Protein 7Q03 (pdb70)

Structure (mmCIF, N/CA/C/O backbone):
data_7Q03
#
_entry.id   7Q03
#
_cell.length_a   129.882
_cell.length_b   129.882
_cell.length_c   129.882
_cell.angle_alpha   90.000
_cell.angle_beta   90.000
_cell.angle_gamma   90.000
#
_symmetry.space_group_name_H-M   'I 2 3'
#
loop_
_entity.id
_entity.type
_entity.pdbx_description
1 polymer 'Ketol-acid reductoisomerase from Methanothermococcus thermolithotrophicus'
2 non-polymer GLYCEROL
3 non-polymer 1,2-ETHANEDIOL
4 non-polymer 2-[2-(2-METHOXY-ETHOXY)-ETHOXY]-ETHOXYL
5 non-polymer 'NADP NICOTINAMIDE-ADENINE-DINUCLEOTIDE PHOSPHATE'
6 non-polymer 'MAGNESIUM ION'
7 non-polymer 'SULFATE ION'
8 water water
#
loop_
_atom_site.group_PDB
_atom_site.id
_atom_site.type_symbol
_atom_site.label_atom_id
_atom_site.label_alt_id
_atom_site.label_comp_id
_atom_site.label_asym_id
_atom_site.label_entity_id
_atom_site.label_seq_id
_atom_site.pdbx_PDB_ins_code
_atom_site.Cartn_x
_atom_site.Cartn_y
_atom_site.Cartn_z
_atom_site.occupancy
_atom_site.B_iso_or_equiv
_atom_site.auth_seq_id
_atom_site.auth_comp_id
_atom_site.auth_asym_id
_atom_site.auth_atom_id
_atom_site.pdbx_PDB_model_num
ATOM 1 N N . MET A 1 2 ? 39.616 25.197 -15.333 1.00 72.09 2 MET A N 1
ATOM 2 C CA . MET A 1 2 ? 40.089 24.154 -14.383 1.00 71.02 2 MET A CA 1
ATOM 3 C C . MET A 1 2 ? 41.538 23.887 -14.807 1.00 73.06 2 MET A C 1
ATOM 4 O O . MET A 1 2 ? 41.744 23.406 -15.939 1.00 72.32 2 MET A O 1
ATOM 9 N N . LYS A 1 3 ? 42.496 24.192 -13.925 1.00 84.10 3 LYS A N 1
ATOM 10 C CA . LYS A 1 3 ? 43.938 23.978 -14.220 1.00 75.67 3 LYS A CA 1
ATOM 11 C C . LYS A 1 3 ? 44.464 23.172 -13.028 1.00 72.75 3 LYS A C 1
ATOM 12 O O . LYS A 1 3 ? 44.211 23.587 -11.880 1.00 69.05 3 LYS A O 1
ATOM 18 N N . VAL A 1 4 ? 45.166 22.066 -13.294 1.00 66.09 4 VAL A N 1
ATOM 19 C CA . VAL A 1 4 ? 45.686 21.207 -12.195 1.00 60.01 4 VAL A CA 1
ATOM 20 C C . VAL A 1 4 ? 47.150 21.559 -11.948 1.00 59.65 4 VAL A C 1
ATOM 21 O O . VAL A 1 4 ? 48.000 21.151 -12.766 1.00 60.56 4 VAL A O 1
ATOM 25 N N . PHE A 1 5 ? 47.423 22.256 -10.842 1.00 57.08 5 PHE A N 1
ATOM 26 C CA . PHE A 1 5 ? 48.799 22.624 -10.546 1.00 58.41 5 PHE A CA 1
ATOM 27 C C . PHE A 1 5 ? 49.611 21.404 -10.101 1.00 60.48 5 PHE A C 1
ATOM 28 O O . PHE A 1 5 ? 49.105 20.516 -9.410 1.00 59.51 5 PHE A O 1
ATOM 36 N N . TYR A 1 6 ? 50.875 21.362 -10.520 1.00 64.34 6 TYR A N 1
ATOM 37 C CA . TYR A 1 6 ? 51.804 20.289 -10.169 1.00 66.38 6 TYR A CA 1
ATOM 38 C C . TYR A 1 6 ? 53.116 20.917 -9.704 1.00 71.82 6 TYR A C 1
ATOM 39 O O . TYR A 1 6 ? 53.189 22.105 -9.371 1.00 72.76 6 TYR A O 1
ATOM 48 N N . ASP A 1 7 ? 54.161 20.094 -9.658 1.00 81.85 7 ASP A N 1
ATOM 49 C CA . ASP A 1 7 ? 55.509 20.528 -9.207 1.00 87.75 7 ASP A CA 1
ATOM 50 C C . ASP A 1 7 ? 56.125 21.513 -10.204 1.00 94.42 7 ASP A C 1
ATOM 51 O O . ASP A 1 7 ? 56.758 22.485 -9.758 1.00 94.51 7 ASP A O 1
ATOM 56 N N . SER A 1 8 ? 55.965 21.245 -11.501 1.00 87.55 8 SER A N 1
ATOM 57 C CA . SER A 1 8 ? 56.549 22.077 -12.542 1.00 85.42 8 SER A CA 1
ATOM 58 C C . SER A 1 8 ? 55.812 23.394 -12.731 1.00 88.04 8 SER A C 1
ATOM 59 O O . SER A 1 8 ? 56.271 24.231 -13.516 1.00 84.35 8 SER A O 1
ATOM 62 N N . ASP A 1 9 ? 54.710 23.593 -11.997 1.00 91.51 9 ASP A N 1
ATOM 63 C CA . ASP A 1 9 ? 53.897 24.833 -12.147 1.00 90.40 9 ASP A CA 1
ATOM 64 C C . ASP A 1 9 ? 53.833 25.628 -10.835 1.00 91.55 9 ASP A C 1
ATOM 65 O O . ASP A 1 9 ? 53.090 26.628 -10.799 1.00 90.76 9 ASP A O 1
ATOM 70 N N . THR A 1 10 ? 54.573 25.207 -9.804 1.00 80.96 10 THR A N 1
ATOM 71 C CA . THR A 1 10 ? 54.571 25.913 -8.532 1.00 73.43 10 THR A CA 1
ATOM 72 C C . THR A 1 10 ? 55.991 26.294 -8.133 1.00 72.55 10 THR A C 1
ATOM 73 O O . THR A 1 10 ? 56.978 25.785 -8.675 1.00 73.06 10 THR A O 1
ATOM 77 N N . THR A 1 11 ? 56.083 27.243 -7.204 1.00 69.65 11 THR A N 1
ATOM 78 C CA . THR A 1 11 ? 57.403 27.686 -6.700 1.00 69.48 11 THR A CA 1
ATOM 79 C C . THR A 1 11 ? 57.281 28.002 -5.212 1.00 74.20 11 THR A C 1
ATOM 80 O O . THR A 1 11 ? 56.154 28.177 -4.721 1.00 71.10 11 THR A O 1
ATOM 84 N N . PHE A 1 12 ? 58.425 28.071 -4.526 1.00 77.13 12 PHE A N 1
ATOM 85 C CA . PHE A 1 12 ? 58.460 28.409 -3.080 1.00 80.19 12 PHE A CA 1
ATOM 86 C C . PHE A 1 12 ? 58.843 29.880 -2.921 1.00 87.86 12 PHE A C 1
ATOM 87 O O . PHE A 1 12 ? 59.414 30.214 -1.898 1.00 92.20 12 PHE A O 1
ATOM 95 N N . ASP A 1 13 ? 58.494 30.725 -3.888 1.00 82.39 13 ASP A N 1
ATOM 96 C CA . ASP A 1 13 ? 58.884 32.163 -3.882 1.00 81.58 13 ASP A CA 1
ATOM 97 C C . ASP A 1 13 ? 58.234 32.969 -2.750 1.00 83.49 13 ASP A C 1
ATOM 98 O O . ASP A 1 13 ? 58.976 33.644 -2.009 1.00 85.56 13 ASP A O 1
ATOM 103 N N . ALA A 1 14 ? 56.908 32.901 -2.629 1.00 86.30 14 ALA A N 1
ATOM 104 C CA . ALA A 1 14 ? 56.168 33.721 -1.677 1.00 85.54 14 ALA A CA 1
ATOM 105 C C . ALA A 1 14 ? 56.205 33.164 -0.259 1.00 92.32 14 ALA A C 1
ATOM 106 O O . ALA A 1 14 ? 55.580 33.742 0.636 1.00 86.06 14 ALA A O 1
ATOM 108 N N . VAL A 1 15 ? 56.935 32.074 -0.031 1.00 118.37 15 VAL A N 1
ATOM 109 C CA . VAL A 1 15 ? 57.149 31.541 1.309 1.00 117.16 15 VAL A CA 1
ATOM 110 C C . VAL A 1 15 ? 58.623 31.427 1.664 1.00 118.93 15 VAL A C 1
ATOM 111 O O . VAL A 1 15 ? 58.941 31.103 2.818 1.00 114.44 15 VAL A O 1
ATOM 115 N N . LYS A 1 16 ? 59.524 31.667 0.709 1.00 104.41 16 LYS A N 1
ATOM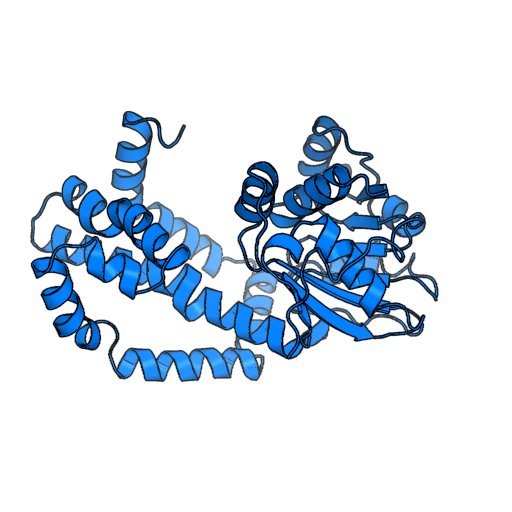 116 C CA . LYS A 1 16 ? 60.973 31.686 0.894 1.00 103.41 16 LYS A CA 1
ATOM 117 C C . LYS A 1 16 ? 61.399 32.358 2.192 1.00 104.87 16 LYS A C 1
ATOM 118 O O . LYS A 1 16 ? 62.253 31.841 2.921 1.00 98.66 16 LYS A O 1
ATOM 124 N N . ASP A 1 17 ? 60.786 33.502 2.488 1.00 114.34 17 ASP A N 1
ATOM 125 C CA . ASP A 1 17 ? 61.267 34.476 3.459 1.00 108.52 17 ASP A CA 1
ATOM 126 C C . ASP A 1 17 ? 60.242 34.713 4.554 1.00 100.93 17 ASP A C 1
ATOM 127 O O . ASP A 1 17 ? 60.109 35.826 5.075 1.00 95.22 17 ASP A O 1
ATOM 132 N N . LYS A 1 18 ? 59.486 33.683 4.909 1.00 87.25 18 LYS A N 1
ATOM 133 C CA . LYS A 1 18 ? 58.346 33.876 5.789 1.00 71.28 18 LYS A CA 1
ATOM 134 C C . LYS A 1 18 ? 58.284 32.771 6.832 1.00 60.85 18 LYS A C 1
ATOM 135 O O . LYS A 1 18 ? 58.539 31.602 6.529 1.00 60.89 18 LYS A O 1
ATOM 141 N N . THR A 1 19 ? 57.932 33.151 8.056 1.00 52.59 19 THR A N 1
ATOM 142 C CA . THR A 1 19 ? 57.778 32.172 9.162 1.00 49.79 19 THR A CA 1
ATOM 143 C C . THR A 1 19 ? 56.352 31.626 9.140 1.00 46.67 19 THR A C 1
ATOM 144 O O . THR A 1 19 ? 55.414 32.421 9.035 1.00 46.66 19 THR A O 1
ATOM 148 N N . ILE A 1 20 ? 56.229 30.313 9.295 1.00 46.28 20 ILE A N 1
ATOM 149 C CA . ILE A 1 20 ? 54.953 29.609 9.248 1.00 43.72 20 ILE A CA 1
ATOM 150 C C . ILE A 1 20 ? 54.724 28.945 10.598 1.00 44.65 20 ILE A C 1
ATOM 151 O O . ILE A 1 20 ? 55.514 28.089 11.017 1.00 46.41 20 ILE A O 1
ATOM 156 N N . ALA A 1 21 ? 53.646 29.336 11.275 1.00 42.65 21 ALA A N 1
ATOM 157 C CA . ALA A 1 21 ? 53.240 28.703 12.522 1.00 41.94 21 ALA A CA 1
ATOM 158 C C . ALA A 1 21 ? 52.259 27.580 12.209 1.00 40.44 21 ALA A C 1
ATOM 159 O O . ALA A 1 21 ? 51.186 27.824 11.645 1.00 38.27 21 ALA A O 1
ATOM 161 N N . VAL A 1 22 ? 52.640 26.353 12.552 1.00 41.42 22 VAL A N 1
ATOM 162 C CA . VAL A 1 22 ? 51.752 25.201 12.464 1.00 39.58 22 VAL A CA 1
ATOM 163 C C . VAL A 1 22 ? 51.164 25.004 13.856 1.00 39.73 22 VAL A C 1
ATOM 164 O O . VAL A 1 22 ? 51.823 24.481 14.761 1.00 42.66 22 VAL A O 1
ATOM 168 N N . ILE A 1 23 ? 49.927 25.450 14.040 1.00 38.96 23 ILE A N 1
ATOM 169 C CA . ILE A 1 23 ? 49.243 25.279 15.318 1.00 40.37 23 ILE A CA 1
ATOM 170 C C . ILE A 1 23 ? 48.671 23.867 15.350 1.00 40.25 23 ILE A C 1
ATOM 171 O O . ILE A 1 23 ? 47.713 23.565 14.637 1.00 41.51 23 ILE A O 1
ATOM 176 N N . GLY A 1 24 ? 49.243 23.006 16.180 1.00 42.64 24 GLY A N 1
ATOM 177 C CA . GLY A 1 24 ? 48.751 21.646 16.270 1.00 44.15 24 GLY A CA 1
ATOM 178 C C . GLY A 1 24 ? 49.763 20.593 15.845 1.00 46.04 24 GLY A C 1
ATOM 179 O O . GLY A 1 24 ? 50.647 20.852 15.023 1.00 44.56 24 GLY A O 1
ATOM 180 N N . TYR A 1 25 ? 49.634 19.385 16.399 1.00 48.99 25 TYR A N 1
ATOM 181 C CA . TYR A 1 25 ? 50.552 18.292 16.088 1.00 50.03 25 TYR A CA 1
ATOM 182 C C . TYR A 1 25 ? 49.813 16.961 16.169 1.00 50.98 25 TYR A C 1
ATOM 183 O O . TYR A 1 25 ? 50.342 15.964 16.672 1.00 50.80 25 TYR A O 1
ATOM 192 N N . GLY A 1 26 ? 48.571 16.938 15.693 1.00 49.84 26 GLY A N 1
ATOM 193 C CA . GLY A 1 26 ? 47.790 15.719 15.684 1.00 48.95 26 GLY A CA 1
ATOM 194 C C . GLY A 1 26 ? 47.988 14.911 14.417 1.00 49.28 26 GLY A C 1
ATOM 195 O O . GLY A 1 26 ? 49.119 14.759 13.947 1.00 51.26 26 GLY A O 1
ATOM 196 N N . SER A 1 27 ? 46.898 14.385 13.856 1.00 47.42 27 SER A N 1
ATOM 197 C CA . SER A 1 27 ? 46.991 13.623 12.614 1.00 48.82 27 SER A CA 1
ATOM 198 C C . SER A 1 27 ? 47.612 14.461 11.502 1.00 54.15 27 SER A C 1
ATOM 199 O O . SER A 1 27 ? 48.701 14.151 11.004 1.00 55.58 27 SER A O 1
ATOM 202 N N . GLN A 1 28 ? 46.934 15.536 11.103 1.00 48.78 28 GLN A N 1
ATOM 203 C CA . GLN A 1 28 ? 47.479 16.412 10.073 1.00 49.13 28 GLN A CA 1
ATOM 204 C C . GLN A 1 28 ? 48.605 17.287 10.607 1.00 50.71 28 GLN A C 1
ATOM 205 O O . GLN A 1 28 ? 49.620 17.472 9.926 1.00 52.44 28 GLN A O 1
ATOM 211 N N . GLY A 1 29 ? 48.429 17.849 11.804 1.00 49.43 29 GLY A N 1
ATOM 212 C CA . GLY A 1 29 ? 49.408 18.722 12.429 1.00 48.99 29 GLY A CA 1
ATOM 213 C C . GLY A 1 29 ? 50.825 18.199 12.359 1.00 52.24 29 GLY A C 1
ATOM 214 O O . GLY A 1 29 ? 51.700 18.833 11.763 1.00 52.94 29 GLY A O 1
ATOM 215 N N . ARG A 1 30 ? 51.057 17.028 12.953 1.00 52.16 30 ARG A N 1
ATOM 216 C CA . ARG A 1 30 ? 52.375 16.409 12.886 1.00 55.00 30 ARG A CA 1
ATOM 217 C C . ARG A 1 30 ? 52.749 16.051 11.454 1.00 57.33 30 ARG A C 1
ATOM 218 O O . ARG A 1 30 ? 53.900 16.234 11.042 1.00 55.31 30 ARG A O 1
ATOM 226 N N . ALA A 1 31 ? 51.788 15.550 10.678 1.00 56.33 31 ALA A N 1
ATOM 227 C CA . ALA A 1 31 ? 52.059 15.177 9.296 1.00 62.88 31 ALA A CA 1
ATOM 228 C C . ALA A 1 31 ? 52.580 16.363 8.492 1.00 60.10 31 ALA A C 1
ATOM 229 O O . ALA A 1 31 ? 53.714 16.347 7.997 1.00 62.36 31 ALA A O 1
ATOM 231 N N . GLN A 1 32 ? 51.759 17.410 8.361 1.00 58.42 32 GLN A N 1
ATOM 232 C CA . GLN A 1 32 ? 52.106 18.538 7.500 1.00 56.09 32 GLN A CA 1
ATOM 233 C C . GLN A 1 32 ? 53.346 19.265 8.003 1.00 58.59 32 GLN A C 1
ATOM 234 O O . GLN A 1 32 ? 54.207 19.657 7.208 1.00 59.37 32 GLN A O 1
ATOM 240 N N . SER A 1 33 ? 53.460 19.438 9.320 1.00 55.28 33 SER A N 1
ATOM 241 C CA . SER A 1 33 ? 54.610 20.142 9.878 1.00 56.65 33 SER A CA 1
ATOM 242 C C . SER A 1 33 ? 55.913 19.427 9.551 1.00 60.24 33 SER A C 1
ATOM 243 O O . SER A 1 33 ? 56.907 20.067 9.188 1.00 62.44 33 SER A O 1
ATOM 246 N N . LEU A 1 34 ? 55.926 18.100 9.671 1.00 63.01 34 LEU A N 1
ATOM 247 C CA . LEU A 1 34 ? 57.152 17.350 9.428 1.00 64.70 34 LEU A CA 1
ATOM 248 C C . LEU A 1 34 ? 57.579 17.421 7.969 1.00 66.41 34 LEU A C 1
ATOM 249 O O . LEU A 1 34 ? 58.778 17.393 7.673 1.00 64.03 34 LEU A O 1
ATOM 254 N N . ASN A 1 35 ? 56.589 17.469 7.074 1.00 72.34 35 ASN A N 1
ATOM 255 C CA . ASN A 1 35 ? 56.826 17.515 5.607 1.00 75.10 35 ASN A CA 1
ATOM 256 C C . ASN A 1 35 ? 57.343 18.902 5.212 1.00 76.36 35 ASN A C 1
ATOM 257 O O . ASN A 1 35 ? 58.321 18.976 4.451 1.00 74.41 35 ASN A O 1
ATOM 262 N N . MET A 1 36 ? 56.684 19.955 5.697 1.00 73.86 36 MET A N 1
ATOM 263 C CA . MET A 1 36 ? 57.102 21.318 5.402 1.00 70.99 36 MET A CA 1
ATOM 264 C C . MET A 1 36 ? 58.571 21.508 5.799 1.00 71.68 36 MET A C 1
ATOM 265 O O . MET A 1 36 ? 59.349 22.072 5.022 1.00 70.64 36 MET A O 1
ATOM 270 N N . LYS A 1 37 ? 58.946 21.040 6.978 1.00 65.82 37 LYS A N 1
ATOM 271 C CA . LYS A 1 37 ? 60.347 21.133 7.379 1.00 66.15 37 LYS A CA 1
ATOM 272 C C . LYS A 1 37 ? 61.242 20.304 6.462 1.00 66.94 37 LYS A C 1
ATOM 273 O O . LYS A 1 37 ? 62.381 20.693 6.179 1.00 65.80 37 LYS A O 1
ATOM 279 N N . ASP A 1 38 ? 60.745 19.165 5.978 1.00 70.75 38 ASP A N 1
ATOM 280 C CA . ASP A 1 38 ? 61.569 18.301 5.088 1.00 67.02 38 ASP A CA 1
ATOM 281 C C . ASP A 1 38 ? 61.995 19.103 3.856 1.00 67.75 38 ASP A C 1
ATOM 282 O O . ASP A 1 38 ? 63.144 18.961 3.433 1.00 64.65 38 ASP A O 1
ATOM 287 N N . SER A 1 39 ? 61.073 19.897 3.302 1.00 65.09 39 SER A N 1
ATOM 288 C CA . SER A 1 39 ? 61.350 20.726 2.133 1.00 65.67 39 SER A CA 1
ATOM 289 C C . SER A 1 39 ? 62.233 21.915 2.444 1.00 65.24 39 SER A C 1
ATOM 290 O O . SER A 1 39 ? 62.439 22.750 1.557 1.00 65.26 39 SER A O 1
ATOM 293 N N . GLY A 1 40 ? 62.769 22.024 3.656 1.00 64.01 40 GLY A N 1
ATOM 294 C CA . GLY A 1 40 ? 63.594 23.159 4.012 1.00 64.49 40 GLY A CA 1
ATOM 295 C C . GLY A 1 40 ? 62.791 24.431 4.190 1.00 64.86 40 GLY A C 1
ATOM 296 O O . GLY A 1 40 ? 63.162 25.491 3.678 1.00 66.00 40 GLY A O 1
ATOM 297 N N . LEU A 1 41 ? 61.645 24.319 4.889 1.00 63.26 41 LEU A N 1
ATOM 298 C CA . LEU A 1 41 ? 60.688 25.445 5.142 1.00 62.47 41 LEU A CA 1
ATOM 299 C C . LEU A 1 41 ? 60.887 25.903 6.597 1.00 61.79 41 LEU A C 1
ATOM 300 O O . LEU A 1 41 ? 61.232 25.056 7.432 1.00 61.89 41 LEU A O 1
ATOM 305 N N . LYS A 1 42 ? 60.671 27.184 6.874 1.00 62.33 42 LYS A N 1
ATOM 306 C CA . LYS A 1 42 ? 60.970 27.854 8.136 1.00 60.11 42 LYS A CA 1
ATOM 307 C C . LYS A 1 42 ? 59.683 27.732 8.946 1.00 58.04 42 LYS A C 1
ATOM 308 O O . LYS A 1 42 ? 58.754 28.537 8.80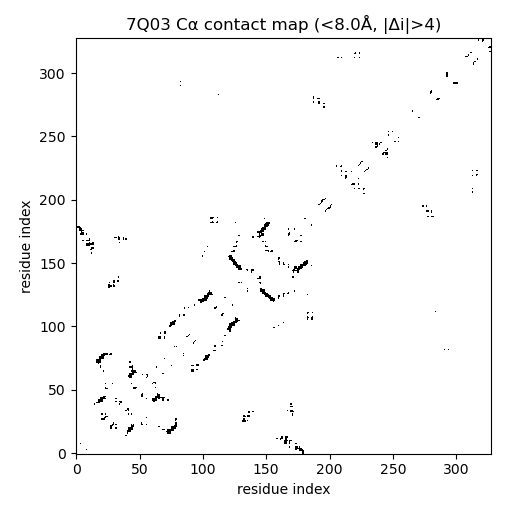3 1.00 58.06 42 LYS A O 1
ATOM 314 N N . VAL A 1 43 ? 59.644 26.647 9.721 1.00 56.93 43 VAL A N 1
ATOM 315 C CA . VAL A 1 43 ? 58.410 26.272 10.460 1.00 53.25 43 VAL A CA 1
ATOM 316 C C . VAL A 1 43 ? 58.574 26.354 11.979 1.00 52.26 43 VAL A C 1
ATOM 317 O O . VAL A 1 43 ? 59.662 26.108 12.504 1.00 52.45 43 VAL A O 1
ATOM 321 N N . VAL A 1 44 ? 57.537 26.852 12.645 1.00 48.99 44 VAL A N 1
ATOM 322 C CA . VAL A 1 44 ? 57.466 26.796 14.099 1.00 50.34 44 VAL A CA 1
ATOM 323 C C . VAL A 1 44 ? 56.140 26.155 14.486 1.00 47.46 44 VAL A C 1
ATOM 324 O O . VAL A 1 44 ? 55.101 26.426 13.874 1.00 46.51 44 VAL A O 1
ATOM 328 N N . VAL A 1 45 ? 56.209 25.242 15.460 1.00 50.60 45 VAL A N 1
ATOM 329 C CA . VAL A 1 45 ? 55.009 24.500 15.949 1.00 49.34 45 VAL A CA 1
ATOM 330 C C . VAL A 1 45 ? 54.548 25.134 17.263 1.00 50.48 45 VAL A C 1
ATOM 331 O O . VAL A 1 45 ? 55.400 25.357 18.146 1.00 55.28 45 VAL A O 1
ATOM 335 N N . GLY A 1 46 ? 53.246 25.409 17.376 1.00 48.74 46 GLY A N 1
ATOM 336 C CA . GLY A 1 46 ? 52.695 26.016 18.573 1.00 50.36 46 GLY A CA 1
ATOM 337 C C . GLY A 1 46 ? 51.710 25.112 19.283 1.00 49.84 46 GLY A C 1
ATOM 338 O O . GLY A 1 46 ? 50.632 24.827 18.755 1.00 49.00 46 GLY A O 1
ATOM 339 N N . LEU A 1 47 ? 52.136 24.593 20.442 1.00 54.24 47 LEU A N 1
ATOM 340 C CA . LEU A 1 47 ? 51.384 23.572 21.224 1.00 54.46 47 LEU A CA 1
ATOM 341 C C . LEU A 1 47 ? 51.089 24.037 22.647 1.00 60.45 47 LEU A C 1
ATOM 342 O O . LEU A 1 47 ? 51.673 25.025 23.080 1.00 60.51 47 LEU A O 1
ATOM 347 N N . ARG A 1 48 ? 50.233 23.290 23.347 1.00 64.86 48 ARG A N 1
ATOM 348 C CA . ARG A 1 48 ? 49.918 23.579 24.771 1.00 73.21 48 ARG A CA 1
ATOM 349 C C . ARG A 1 48 ? 51.097 23.126 25.637 1.00 80.38 48 ARG A C 1
ATOM 350 O O . ARG A 1 48 ? 51.649 22.043 25.359 1.00 80.67 48 ARG A O 1
ATOM 358 N N . PRO A 1 49 ? 51.530 23.917 26.643 1.00 77.79 49 PRO A N 1
ATOM 359 C CA . PRO A 1 49 ? 52.639 23.527 27.518 1.00 77.48 49 PRO A CA 1
ATOM 360 C C . PRO A 1 49 ? 52.361 22.451 28.580 1.00 81.44 49 PRO A C 1
ATOM 361 O O . PRO A 1 49 ? 53.302 21.990 29.194 1.00 79.61 49 PRO A O 1
ATOM 365 N N . ASN A 1 50 ? 51.087 22.080 28.756 1.00 89.94 50 ASN A N 1
ATOM 366 C CA . ASN A 1 50 ? 50.686 21.078 29.775 1.00 94.69 50 ASN A CA 1
ATOM 367 C C . ASN A 1 50 ? 50.111 19.923 28.945 1.00 95.29 50 ASN A C 1
ATOM 368 O O . ASN A 1 50 ? 49.693 18.917 29.550 1.00 94.24 50 ASN A O 1
ATOM 370 N N . GLY A 1 51 ? 50.084 20.073 27.617 1.00 84.27 51 GLY A N 1
ATOM 371 C CA . GLY A 1 51 ? 49.581 19.023 26.706 1.00 77.21 51 GLY A CA 1
ATOM 372 C C . GLY A 1 51 ? 50.609 17.956 26.357 1.00 73.88 51 GLY A C 1
ATOM 373 O O . GLY A 1 51 ? 51.804 18.240 26.465 1.00 70.46 51 GLY A O 1
ATOM 374 N N . ALA A 1 52 ? 50.138 16.818 25.836 1.00 69.86 52 ALA A N 1
ATOM 375 C CA . ALA A 1 52 ? 51.001 15.671 25.465 1.00 62.41 52 ALA A CA 1
ATOM 376 C C . ALA A 1 52 ? 51.801 15.942 24.181 1.00 63.68 52 ALA A C 1
ATOM 377 O O . ALA A 1 52 ? 53.038 15.790 24.231 1.00 63.49 52 ALA A O 1
ATOM 379 N N . SER A 1 53 ? 51.133 16.314 23.080 1.00 64.20 53 SER A N 1
ATOM 380 C CA . SER A 1 53 ? 51.845 16.534 21.789 1.00 63.11 53 SER A CA 1
ATOM 381 C C . SER A 1 53 ? 53.036 17.483 21.955 1.00 63.27 53 SER A C 1
ATOM 382 O O . SER A 1 53 ? 53.980 17.352 21.149 1.00 64.37 53 SER A O 1
ATOM 385 N N . TRP A 1 54 ? 52.992 18.413 22.918 1.00 60.16 54 TRP A N 1
ATOM 386 C CA . TRP A 1 54 ? 54.183 19.295 23.082 1.00 62.37 54 TRP A CA 1
ATOM 387 C C . TRP A 1 54 ? 55.483 18.506 23.254 1.00 64.54 54 TRP A C 1
ATOM 388 O O . TRP A 1 54 ? 56.460 18.866 22.587 1.00 65.76 54 TRP A O 1
ATOM 399 N N . ASN A 1 55 ? 55.481 17.465 24.093 1.00 65.25 55 ASN A N 1
ATOM 400 C CA . ASN A 1 55 ? 56.702 16.641 24.313 1.00 66.45 55 ASN A CA 1
ATOM 401 C C . ASN A 1 55 ? 57.039 15.877 23.026 1.00 67.86 55 ASN A C 1
ATOM 402 O O . ASN A 1 55 ? 58.239 15.707 22.733 1.00 68.57 55 ASN A O 1
ATOM 407 N N . LYS A 1 56 ? 56.006 15.441 22.299 1.00 70.51 56 LYS A N 1
ATOM 408 C CA . LYS A 1 56 ? 56.147 14.684 21.033 1.00 68.54 56 LYS A CA 1
ATOM 409 C C . LYS A 1 56 ? 56.737 15.576 19.934 1.00 69.19 56 LYS A C 1
ATOM 410 O O . LYS A 1 56 ? 57.617 15.103 19.205 1.00 71.90 56 LYS A O 1
ATOM 416 N N . ALA A 1 57 ? 56.298 16.827 19.823 1.00 70.75 57 ALA A N 1
ATOM 417 C CA . ALA A 1 57 ? 56.894 17.652 18.752 1.00 71.42 57 ALA A CA 1
ATOM 418 C C . ALA A 1 57 ? 58.340 17.990 19.107 1.00 76.31 57 ALA A C 1
ATOM 419 O O . ALA A 1 57 ? 59.152 18.134 18.178 1.00 77.51 57 ALA A O 1
ATOM 421 N N . LYS A 1 58 ? 58.633 18.132 20.404 1.00 75.89 58 LYS A N 1
ATOM 422 C CA . LYS A 1 58 ? 59.999 18.485 20.879 1.00 74.18 58 LYS A CA 1
ATOM 423 C C . LYS A 1 58 ? 60.976 17.351 20.548 1.00 74.95 58 LYS A C 1
ATOM 424 O O . LYS A 1 58 ? 62.116 17.655 20.143 1.00 74.02 58 LYS A O 1
ATOM 430 N N . GLU A 1 59 ? 60.539 16.100 20.717 1.00 71.84 59 GLU A N 1
ATOM 431 C CA . GLU A 1 59 ? 61.402 14.918 20.442 1.00 74.97 59 GLU A CA 1
ATOM 432 C C . GLU A 1 59 ? 61.687 14.797 18.941 1.00 79.88 59 GLU A C 1
ATOM 433 O O . GLU A 1 59 ? 62.792 14.355 18.585 1.00 78.51 59 GLU A O 1
ATOM 439 N N . ASP A 1 60 ? 60.719 15.186 18.109 1.00 90.40 60 ASP A N 1
ATOM 440 C CA . ASP A 1 60 ? 60.820 15.113 16.627 1.00 90.69 60 ASP A CA 1
ATOM 441 C C . ASP A 1 60 ? 61.821 16.139 16.071 1.00 90.19 60 ASP A C 1
ATOM 442 O O . ASP A 1 60 ? 62.020 16.141 14.843 1.00 88.80 60 ASP A O 1
ATOM 447 N N . GLY A 1 61 ? 62.425 16.976 16.923 1.00 83.59 61 GLY A N 1
ATOM 448 C CA . GLY A 1 61 ? 63.388 17.938 16.427 1.00 79.24 61 GLY A CA 1
ATOM 449 C C . GLY A 1 61 ? 62.798 19.223 15.898 1.00 76.92 61 GLY A C 1
ATOM 450 O O . GLY A 1 61 ? 63.385 19.834 14.998 1.00 73.82 61 GLY A O 1
ATOM 451 N N . HIS A 1 62 ? 61.662 19.641 16.466 1.00 75.78 62 HIS A N 1
ATOM 452 C CA . HIS A 1 62 ? 60.973 20.881 16.016 1.00 74.37 62 HIS A CA 1
ATOM 453 C C . HIS A 1 62 ? 61.140 22.001 17.052 1.00 75.89 62 HIS A C 1
ATOM 454 O O . HIS A 1 62 ? 61.452 21.693 18.219 1.00 76.04 62 HIS A O 1
ATOM 461 N N . GLU A 1 63 ? 60.934 23.248 16.616 1.00 71.35 63 GLU A N 1
ATOM 462 C CA . GLU A 1 63 ? 61.033 24.457 17.478 1.00 68.44 63 GLU A CA 1
ATOM 463 C C . GLU A 1 63 ? 59.708 24.617 18.236 1.00 69.49 63 GLU A C 1
ATOM 464 O O . GLU A 1 63 ? 58.986 25.571 17.977 1.00 64.74 63 GLU A O 1
ATOM 470 N N . VAL A 1 64 ? 59.400 23.698 19.152 1.00 79.95 64 VAL A N 1
ATOM 471 C CA . VAL A 1 64 ? 58.116 23.817 19.904 1.00 79.00 64 VAL A CA 1
ATOM 472 C C . VAL A 1 64 ? 58.094 25.157 20.645 1.00 78.50 64 VAL A C 1
ATOM 473 O O . VAL A 1 64 ? 59.092 25.479 21.309 1.00 83.14 64 VAL A O 1
ATOM 477 N N . LEU A 1 65 ? 56.990 25.896 20.509 1.00 69.07 65 LEU A N 1
ATOM 478 C CA . LEU A 1 65 ? 56.775 27.193 21.195 1.00 63.68 65 LEU A CA 1
ATOM 479 C C . LEU A 1 65 ? 55.309 27.268 21.622 1.00 56.79 65 LEU A C 1
ATOM 480 O O . LEU A 1 65 ? 54.497 26.485 21.117 1.00 54.06 65 LEU A O 1
ATOM 485 N N . SER A 1 66 ? 54.989 28.230 22.495 1.00 57.87 66 SER A N 1
ATOM 486 C CA . SER A 1 66 ? 53.585 28.454 22.930 1.00 56.54 66 SER A CA 1
ATOM 487 C C . SER A 1 66 ? 52.803 28.996 21.728 1.00 55.52 66 SER A C 1
ATOM 488 O O . SER A 1 66 ? 53.406 29.762 20.942 1.00 57.82 66 SER A O 1
ATOM 491 N N . ILE A 1 67 ? 51.525 28.615 21.602 1.00 51.25 67 ILE A N 1
ATOM 492 C CA . ILE A 1 67 ? 50.687 29.021 20.474 1.00 50.15 67 ILE A CA 1
ATOM 493 C C . ILE A 1 67 ? 50.773 30.529 20.278 1.00 51.83 67 ILE A C 1
ATOM 494 O O . ILE A 1 67 ? 50.975 31.021 19.162 1.00 50.83 67 ILE A O 1
ATOM 499 N N . GLU A 1 68 ? 50.637 31.280 21.374 1.00 51.80 68 GLU A N 1
ATOM 500 C CA . GLU A 1 68 ? 50.726 32.735 21.308 1.00 52.68 68 GLU A CA 1
ATOM 501 C C . GLU A 1 68 ? 52.092 33.180 20.795 1.00 57.44 68 GLU A C 1
ATOM 502 O O . GLU A 1 68 ? 52.185 34.043 19.915 1.00 54.45 68 GLU A O 1
ATOM 508 N N . GLU A 1 69 ? 53.166 32.599 21.339 1.00 76.06 69 GLU A N 1
ATOM 509 C CA . GLU A 1 69 ? 54.511 32.952 20.891 1.00 74.92 69 GLU A CA 1
ATOM 510 C C . GLU A 1 69 ? 54.685 32.645 19.409 1.00 71.94 69 GLU A C 1
ATOM 511 O O . GLU A 1 69 ? 55.122 33.502 18.631 1.00 71.77 69 GLU A O 1
ATOM 517 N N . ALA A 1 70 ? 54.329 31.428 18.998 1.00 59.73 70 ALA A N 1
ATOM 518 C CA . ALA A 1 70 ? 54.356 31.089 17.581 1.00 53.80 70 ALA A CA 1
ATOM 519 C C . ALA A 1 70 ? 53.461 32.021 16.775 1.00 52.26 70 ALA A C 1
ATOM 520 O O . ALA A 1 70 ? 53.805 32.413 15.654 1.00 51.22 70 ALA A O 1
ATOM 522 N N . ALA A 1 71 ? 52.310 32.396 17.335 1.00 53.04 71 ALA A N 1
ATOM 523 C CA . ALA A 1 71 ? 51.388 33.261 16.610 1.00 50.93 71 ALA A CA 1
ATOM 524 C C . ALA A 1 71 ? 51.956 34.662 16.434 1.00 51.85 71 ALA A C 1
ATOM 525 O O . ALA A 1 71 ? 51.756 35.293 15.390 1.00 48.66 71 ALA A O 1
ATOM 527 N N . GLU A 1 72 ? 52.657 35.171 17.445 1.00 51.61 72 GLU A N 1
ATOM 528 C CA . GLU A 1 72 ? 53.195 36.522 17.357 1.00 52.48 72 GLU A CA 1
ATOM 529 C C . GLU A 1 72 ? 54.426 36.592 16.464 1.00 52.88 72 GLU A C 1
ATOM 530 O O . GLU A 1 72 ? 54.681 37.630 15.847 1.00 53.63 72 GLU A O 1
ATOM 536 N N . LYS A 1 73 ? 55.193 35.509 16.372 1.00 48.57 73 LYS A N 1
ATOM 537 C CA . LYS A 1 73 ? 56.411 35.523 15.571 1.00 45.64 73 LYS A CA 1
ATOM 538 C C . LYS A 1 73 ? 56.140 35.284 14.089 1.00 45.08 73 LYS A C 1
ATOM 539 O O . LYS A 1 73 ? 56.836 35.846 13.236 1.00 45.26 73 LYS A O 1
ATOM 545 N N . ALA A 1 74 ? 55.141 34.474 13.762 1.00 47.14 74 ALA A N 1
ATOM 546 C CA . ALA A 1 74 ? 55.012 33.963 12.408 1.00 43.41 74 ALA A CA 1
ATOM 547 C C . ALA A 1 74 ? 54.309 34.958 11.493 1.00 42.26 74 ALA A C 1
ATOM 548 O O . ALA A 1 74 ? 53.538 35.812 11.932 1.00 42.70 74 ALA A O 1
ATOM 550 N N . ASP A 1 75 ? 54.580 34.818 10.193 1.00 42.24 75 ASP A N 1
ATOM 551 C CA . ASP A 1 75 ? 53.813 35.520 9.170 1.00 42.77 75 ASP A CA 1
ATOM 552 C C . ASP A 1 75 ? 52.561 34.736 8.789 1.00 41.05 75 ASP A C 1
ATOM 553 O O . ASP A 1 75 ? 51.491 35.324 8.596 1.00 38.48 75 ASP A O 1
ATOM 558 N N . ILE A 1 76 ? 52.680 33.410 8.697 1.00 41.97 76 ILE A N 1
ATOM 559 C CA . ILE A 1 76 ? 51.584 32.528 8.313 1.00 41.12 76 ILE A CA 1
ATOM 560 C C . ILE A 1 76 ? 51.207 31.660 9.508 1.00 38.99 76 ILE A C 1
ATOM 561 O O . ILE A 1 76 ? 52.078 31.111 10.192 1.00 40.45 76 ILE A O 1
ATOM 566 N N . ILE A 1 77 ? 49.905 31.532 9.750 1.00 36.99 77 ILE A N 1
ATOM 567 C CA . ILE A 1 77 ? 49.378 30.769 10.875 1.00 36.35 77 ILE A CA 1
ATOM 568 C C . ILE A 1 77 ? 48.564 29.610 10.310 1.00 35.14 77 ILE A C 1
ATOM 569 O O . ILE A 1 77 ? 47.452 29.810 9.807 1.00 35.67 77 ILE A O 1
ATOM 574 N N . HIS A 1 78 ? 49.105 28.399 10.405 1.00 35.98 78 HIS A N 1
ATOM 575 C CA . HIS A 1 78 ? 48.453 27.207 9.879 1.00 35.22 78 HIS A CA 1
ATOM 576 C C . HIS A 1 78 ? 47.812 26.437 11.030 1.00 35.63 78 HIS A C 1
ATOM 577 O O . HIS A 1 78 ? 48.512 25.951 11.926 1.00 37.23 78 HIS A O 1
ATOM 584 N N . ILE A 1 79 ? 46.488 26.321 10.994 1.00 36.10 79 ILE A N 1
ATOM 585 C CA . ILE A 1 79 ? 45.699 25.833 12.120 1.00 35.19 79 ILE A CA 1
ATOM 586 C C . ILE A 1 79 ? 45.344 24.375 11.860 1.00 36.11 79 ILE A C 1
ATOM 587 O O . ILE A 1 79 ? 44.576 24.065 10.943 1.00 37.65 79 ILE A O 1
ATOM 592 N N . LEU A 1 80 ? 45.928 23.500 12.669 1.00 37.97 80 LEU A N 1
ATOM 593 C CA . LEU A 1 80 ? 45.740 22.044 12.503 1.00 40.40 80 LEU A CA 1
ATOM 594 C C . LEU A 1 80 ? 45.307 21.409 13.821 1.00 40.98 80 LEU A C 1
ATOM 595 O O . LEU A 1 80 ? 46.012 20.563 14.334 1.00 42.58 80 LEU A O 1
ATOM 600 N N . ILE A 1 81 ? 44.197 21.890 14.354 1.00 41.82 81 ILE A N 1
ATOM 601 C CA . ILE A 1 81 ? 43.562 21.299 15.561 1.00 46.83 81 ILE A CA 1
ATOM 602 C C . ILE A 1 81 ? 42.128 20.893 15.178 1.00 48.36 81 ILE A C 1
ATOM 603 O O . ILE A 1 81 ? 41.670 21.262 14.099 1.00 45.36 81 ILE A O 1
ATOM 608 N N . PRO A 1 82 ? 41.388 20.135 16.004 1.00 51.33 82 PRO A N 1
ATOM 609 C CA . PRO A 1 82 ? 40.056 19.704 15.633 1.00 49.61 82 PRO A CA 1
ATOM 610 C C . PRO A 1 82 ? 39.141 20.915 15.440 1.00 48.49 82 PRO A C 1
ATOM 611 O O . PRO A 1 82 ? 39.229 21.850 16.199 1.00 49.69 82 PRO A O 1
ATOM 615 N N . ASP A 1 83 ? 38.281 20.823 14.431 1.00 43.56 83 ASP A N 1
ATOM 616 C CA . ASP A 1 83 ? 37.359 21.910 14.030 1.00 41.96 83 ASP A CA 1
ATOM 617 C C . ASP A 1 83 ? 36.472 22.354 15.190 1.00 45.26 83 ASP A C 1
ATOM 618 O O . ASP A 1 83 ? 36.306 23.564 15.354 1.00 45.74 83 ASP A O 1
ATOM 623 N N . GLU A 1 84 ? 35.948 21.402 15.960 1.00 46.82 84 GLU A N 1
ATOM 624 C CA . GLU A 1 84 ? 34.986 21.676 17.062 1.00 48.03 84 GLU A CA 1
ATOM 625 C C . GLU A 1 84 ? 35.576 22.623 18.114 1.00 53.64 84 GLU A C 1
ATOM 626 O O . GLU A 1 84 ? 34.782 23.237 18.840 1.00 55.27 84 GLU A O 1
ATOM 632 N N . ILE A 1 85 ? 36.907 22.730 18.192 1.00 62.15 85 ILE A N 1
ATOM 633 C CA . ILE A 1 85 ? 37.541 23.587 19.242 1.00 64.65 85 ILE A CA 1
ATOM 634 C C . ILE A 1 85 ? 38.389 24.699 18.610 1.00 68.12 85 ILE A C 1
ATOM 635 O O . ILE A 1 85 ? 39.058 25.422 19.375 1.00 75.48 85 ILE A O 1
ATOM 640 N N . GLN A 1 86 ? 38.368 24.837 17.281 1.00 56.50 86 GLN A N 1
ATOM 641 C CA . GLN A 1 86 ? 39.152 25.890 16.640 1.00 50.43 86 GLN A CA 1
ATOM 642 C C . GLN A 1 86 ? 38.608 27.276 16.955 1.00 48.72 86 GLN A C 1
ATOM 643 O O . GLN A 1 86 ? 39.380 28.239 17.024 1.00 50.03 86 GLN A O 1
ATOM 649 N N . GLY A 1 87 ? 37.291 27.398 17.136 1.00 48.45 87 GLY A N 1
ATOM 650 C CA . GLY A 1 87 ? 36.704 28.705 17.379 1.00 48.38 87 GLY A CA 1
ATOM 651 C C . GLY A 1 87 ? 37.178 29.329 18.677 1.00 50.01 87 GLY A C 1
ATOM 652 O O . GLY A 1 87 ? 37.430 30.534 18.740 1.00 46.88 87 GLY A O 1
ATOM 653 N N . ASP A 1 88 ? 37.320 28.517 19.723 1.00 52.04 88 ASP A N 1
ATOM 654 C CA . ASP A 1 88 ? 37.771 29.037 21.009 1.00 49.34 88 ASP A CA 1
ATOM 655 C C . ASP A 1 88 ? 39.264 29.343 20.990 1.00 47.42 88 ASP A C 1
ATOM 656 O O . ASP A 1 88 ? 39.696 30.391 21.479 1.00 47.26 88 ASP A O 1
ATOM 661 N N . VAL A 1 89 ? 40.065 28.432 20.432 1.00 50.33 89 VAL A N 1
ATOM 662 C CA . VAL A 1 89 ? 41.512 28.624 20.400 1.00 48.16 89 VAL A CA 1
ATOM 663 C C . VAL A 1 89 ? 41.873 29.844 19.560 1.00 46.80 89 VAL A C 1
ATOM 664 O O . VAL A 1 89 ? 42.818 30.578 19.878 1.00 46.34 89 VAL A O 1
ATOM 668 N N . TYR A 1 90 ? 41.115 30.096 18.490 1.00 45.53 90 TYR A N 1
ATOM 669 C CA . TYR A 1 90 ? 41.421 31.233 17.627 1.00 44.68 90 TYR A CA 1
ATOM 670 C C . TYR A 1 90 ? 41.168 32.555 18.344 1.00 44.81 90 TYR A C 1
ATOM 671 O O . TYR A 1 90 ? 42.044 33.427 18.384 1.00 45.39 90 TYR A O 1
ATOM 680 N N . ASN A 1 91 ? 39.961 32.713 18.887 1.00 45.42 91 ASN A N 1
ATOM 681 C CA . ASN A 1 91 ? 39.561 33.988 19.535 1.00 44.98 91 ASN A CA 1
ATOM 682 C C . ASN A 1 91 ? 40.410 34.289 20.775 1.00 44.83 91 ASN A C 1
ATOM 683 O O . ASN A 1 91 ? 40.472 35.466 21.152 1.00 44.70 91 ASN A O 1
ATOM 688 N N . LYS A 1 92 ? 41.079 33.288 21.351 1.00 45.68 92 LYS A N 1
ATOM 689 C CA . LYS A 1 92 ? 41.795 33.520 22.638 1.00 46.07 92 LYS A CA 1
ATOM 690 C C . LYS A 1 92 ? 43.324 33.468 22.500 1.00 46.33 92 LYS A C 1
ATOM 691 O O . LYS A 1 92 ? 43.995 34.183 23.270 1.00 45.83 92 LYS A O 1
ATOM 697 N N . GLN A 1 93 ? 43.860 32.666 21.575 1.00 45.93 93 GLN A N 1
ATOM 698 C CA . GLN A 1 93 ? 45.311 32.530 21.465 1.00 45.92 93 GLN A CA 1
ATOM 699 C C . GLN A 1 93 ? 45.843 32.800 20.060 1.00 43.44 93 GLN A C 1
ATOM 700 O O . GLN A 1 93 ? 46.972 32.406 19.755 1.00 45.41 93 GLN A O 1
ATOM 706 N N . ILE A 1 94 ? 45.072 33.447 19.187 1.00 46.57 94 ILE A N 1
ATOM 707 C CA . ILE A 1 94 ? 45.518 33.653 17.810 1.00 46.24 94 ILE A CA 1
ATOM 708 C C . ILE A 1 94 ? 45.077 35.045 17.355 1.00 47.00 94 ILE A C 1
ATOM 709 O O . ILE A 1 94 ? 45.916 35.884 17.007 1.00 45.58 94 ILE A O 1
ATOM 714 N N . LYS A 1 95 ? 43.763 35.281 17.351 1.00 48.44 95 LYS A N 1
ATOM 715 C CA . LYS A 1 95 ? 43.220 36.599 17.023 1.00 48.32 95 LYS A CA 1
ATOM 716 C C . LYS A 1 95 ? 44.011 37.781 17.578 1.00 48.80 95 LYS A C 1
ATOM 717 O O . LYS A 1 95 ? 44.201 38.756 16.837 1.00 48.61 95 LYS A O 1
ATOM 723 N N . PRO A 1 96 ? 44.496 37.772 18.828 1.00 46.90 96 PRO A N 1
ATOM 724 C CA . PRO A 1 96 ? 45.228 38.957 19.311 1.00 45.74 96 PRO A CA 1
ATOM 725 C C . PRO A 1 96 ? 46.515 39.268 18.558 1.00 45.05 96 PRO A C 1
ATOM 726 O O . PRO A 1 96 ? 46.867 40.447 18.429 1.00 45.96 96 PRO A O 1
ATOM 730 N N . TYR A 1 97 ? 47.202 38.234 18.065 1.00 44.33 97 TYR A N 1
ATOM 731 C CA . TYR A 1 97 ? 48.514 38.411 17.388 1.00 44.12 97 TYR A CA 1
ATOM 732 C C . TYR A 1 97 ? 48.365 38.509 15.867 1.00 45.09 97 TYR A C 1
ATOM 733 O O . TYR A 1 97 ? 49.359 38.311 15.152 1.00 45.37 97 TYR A O 1
ATOM 742 N N . LEU A 1 98 ? 47.155 38.805 15.399 1.00 45.63 98 LEU A N 1
ATOM 743 C CA . LEU A 1 98 ? 46.900 38.981 13.977 1.00 46.38 98 LEU A CA 1
ATOM 744 C C . LEU A 1 98 ? 47.091 40.448 13.619 1.00 49.49 98 LEU A C 1
ATOM 745 O O . LEU A 1 98 ? 46.371 41.314 14.129 1.00 50.72 98 LEU A O 1
ATOM 750 N N . LYS A 1 99 ? 48.120 40.716 12.818 1.00 51.87 99 LYS A N 1
ATOM 751 C CA . LYS A 1 99 ? 48.420 42.099 12.376 1.00 54.94 99 LYS A CA 1
ATOM 752 C C . LYS A 1 99 ? 48.085 42.180 10.888 1.00 59.13 99 LYS A C 1
ATOM 753 O O . LYS A 1 99 ? 48.170 41.141 10.214 1.00 56.42 99 LYS A O 1
ATOM 759 N N . GLU A 1 100 ? 47.716 43.366 10.395 1.00 72.27 100 GLU A N 1
ATOM 760 C CA . GLU A 1 100 ? 47.374 43.522 8.955 1.00 72.88 100 GLU A CA 1
ATOM 761 C C . GLU A 1 100 ? 48.557 43.050 8.103 1.00 70.19 100 GLU A C 1
ATOM 762 O O . GLU A 1 100 ? 49.705 43.422 8.408 1.00 75.91 100 GLU A O 1
ATOM 768 N N . GLY A 1 101 ? 48.274 42.251 7.073 1.00 60.52 101 GLY A N 1
ATOM 769 C CA . GLY A 1 101 ? 49.330 41.712 6.197 1.00 54.13 101 GLY A CA 1
ATOM 770 C C . GLY A 1 101 ? 49.634 40.255 6.500 1.00 48.85 101 GLY A C 1
ATOM 771 O O . GLY A 1 101 ? 50.303 39.616 5.676 1.00 46.10 101 GLY A O 1
ATOM 772 N N . LYS A 1 102 ? 49.130 39.761 7.636 1.00 48.86 102 LYS A N 1
ATOM 773 C CA . LYS A 1 102 ? 49.333 38.351 8.060 1.00 44.52 102 LYS A CA 1
ATOM 774 C C . LYS A 1 102 ? 48.380 37.446 7.271 1.00 41.61 102 LYS A C 1
ATOM 775 O O . LYS A 1 102 ? 47.386 37.962 6.722 1.00 42.99 102 LYS A O 1
ATOM 781 N N . THR A 1 103 ? 48.679 36.145 7.234 1.00 38.16 103 THR A N 1
ATOM 782 C CA . THR A 1 103 ? 47.875 35.170 6.511 1.00 37.69 103 THR A CA 1
ATOM 783 C C . THR A 1 103 ? 47.380 34.106 7.479 1.00 35.42 103 THR A C 1
ATOM 784 O O . THR A 1 103 ? 48.153 33.594 8.296 1.00 34.48 103 THR A O 1
ATOM 788 N N . LEU A 1 104 ? 46.089 33.790 7.393 1.00 35.20 104 LEU A N 1
ATOM 789 C CA . LEU A 1 104 ? 45.460 32.744 8.189 1.00 35.23 104 LEU A CA 1
ATOM 790 C C . LEU A 1 104 ? 45.050 31.618 7.246 1.00 34.54 104 LEU A C 1
ATOM 791 O O . LEU A 1 104 ? 44.241 31.832 6.336 1.00 33.92 104 LEU A O 1
ATOM 796 N N . SER A 1 105 ? 45.693 30.453 7.411 1.00 33.68 105 SER A N 1
ATOM 797 C CA . SER A 1 105 ? 45.477 29.278 6.521 1.00 32.98 105 SER A CA 1
ATOM 798 C C . SER A 1 105 ? 44.945 28.064 7.294 1.00 33.99 105 SER A C 1
ATOM 799 O O . SER A 1 105 ? 45.266 27.925 8.491 1.00 34.52 105 SER A O 1
ATOM 802 N N . PHE A 1 106 ? 44.158 27.228 6.605 1.00 33.00 106 PHE A N 1
ATOM 803 C CA . PHE A 1 106 ? 43.517 26.043 7.151 1.00 33.11 106 PHE A CA 1
ATOM 804 C C . PHE A 1 106 ? 43.723 24.891 6.174 1.00 34.04 106 PHE A C 1
ATOM 805 O O . PHE A 1 106 ? 44.222 25.073 5.061 1.00 33.81 106 PHE A O 1
ATOM 813 N N . SER A 1 107 ? 43.339 23.691 6.603 1.00 35.47 107 SER A N 1
ATOM 814 C CA . SER A 1 107 ? 43.291 22.529 5.725 1.00 36.21 107 SER A CA 1
ATOM 815 C C . SER A 1 107 ? 41.867 22.020 5.531 1.00 35.42 107 SER A C 1
ATOM 816 O O . SER A 1 107 ? 41.666 20.972 4.911 1.00 35.52 107 SER A O 1
ATOM 819 N N . HIS A 1 108 ? 40.877 22.745 6.044 1.00 33.06 108 HIS A N 1
ATOM 820 C CA . HIS A 1 108 ? 39.476 22.385 5.895 1.00 34.02 108 HIS A CA 1
ATOM 821 C C . HIS A 1 108 ? 38.654 23.650 6.080 1.00 32.99 108 HIS A C 1
ATOM 822 O O . HIS A 1 108 ? 38.910 24.426 7.004 1.00 34.53 108 HIS A O 1
ATOM 829 N N . GLY A 1 109 ? 37.679 23.858 5.201 1.00 30.46 109 GLY A N 1
ATOM 830 C CA . GLY A 1 109 ? 36.903 25.079 5.226 1.00 31.25 109 GLY A CA 1
ATOM 831 C C . GLY A 1 109 ? 35.767 25.125 6.222 1.00 32.80 109 GLY A C 1
ATOM 832 O O . GLY A 1 109 ? 34.940 26.035 6.150 1.00 33.32 109 GLY A O 1
ATOM 833 N N . TYR A 1 110 ? 35.719 24.189 7.170 1.00 33.87 110 TYR A N 1
ATOM 834 C CA . TYR A 1 110 ? 34.557 24.050 8.044 1.00 34.01 110 TYR A CA 1
ATOM 835 C C . TYR A 1 110 ? 34.317 25.311 8.868 1.00 33.32 110 TYR A C 1
ATOM 836 O O . TYR A 1 110 ? 33.244 25.918 8.794 1.00 32.35 110 TYR A O 1
ATOM 845 N N . ASN A 1 111 ? 35.310 25.719 9.665 1.00 33.19 111 ASN A N 1
ATOM 846 C CA . ASN A 1 111 ? 35.106 26.830 10.593 1.00 31.47 111 ASN A CA 1
ATOM 847 C C . ASN A 1 111 ? 34.908 28.149 9.858 1.00 30.82 111 ASN A C 1
ATOM 848 O O . ASN A 1 111 ? 34.113 28.991 10.290 1.00 30.72 111 ASN A O 1
ATOM 853 N N . ILE A 1 112 ? 35.621 28.348 8.750 1.00 31.94 112 ILE A N 1
ATOM 854 C CA . ILE A 1 112 ? 35.463 29.577 7.976 1.00 31.57 112 ILE A CA 1
ATOM 855 C C . ILE A 1 112 ? 34.102 29.602 7.291 1.00 30.05 112 ILE A C 1
ATOM 856 O O . ILE A 1 112 ? 33.307 30.527 7.490 1.00 30.44 112 ILE A O 1
ATOM 861 N N . HIS A 1 113 ? 33.815 28.577 6.482 1.00 31.19 113 HIS A N 1
ATOM 862 C CA . HIS A 1 113 ? 32.615 28.593 5.649 1.00 30.43 113 HIS A CA 1
ATOM 863 C C . HIS A 1 113 ? 31.349 28.727 6.485 1.00 29.76 113 HIS A C 1
ATOM 864 O O . HIS A 1 113 ? 30.441 29.485 6.129 1.00 29.65 113 HIS A O 1
ATOM 871 N N . TYR A 1 114 ? 31.271 28.006 7.598 1.00 28.49 114 TYR A N 1
ATOM 872 C CA . TYR A 1 114 ? 30.080 28.035 8.436 1.00 29.13 114 TYR A CA 1
ATOM 873 C C . TYR A 1 114 ? 30.091 29.176 9.438 1.00 29.85 114 TYR A C 1
ATOM 874 O O . TYR A 1 114 ? 29.151 29.294 10.228 1.00 29.01 114 TYR A O 1
ATOM 883 N N . GLY A 1 115 ? 31.117 30.019 9.430 1.00 29.90 115 GLY A N 1
ATOM 884 C CA . GLY A 1 115 ? 31.079 31.245 10.200 1.00 28.74 115 GLY A CA 1
ATOM 885 C C . GLY A 1 115 ? 31.512 31.138 11.642 1.00 31.12 115 GLY A C 1
ATOM 886 O O . GLY A 1 115 ? 31.253 32.069 12.411 1.00 32.97 115 GLY A O 1
ATOM 887 N N . TYR A 1 116 ? 32.162 30.044 12.041 1.00 30.00 116 TYR A N 1
ATOM 888 C CA . TYR A 1 116 ? 32.621 29.931 13.421 1.00 30.07 116 TYR A CA 1
ATOM 889 C C . TYR A 1 116 ? 33.883 30.736 13.683 1.00 32.57 116 TYR A C 1
ATOM 890 O O . TYR A 1 116 ? 34.225 30.965 14.848 1.00 33.86 116 TYR A O 1
ATOM 899 N N . ILE A 1 117 ? 34.577 31.166 12.635 1.00 33.82 117 ILE A N 1
ATOM 900 C CA . ILE A 1 117 ? 35.738 32.033 12.769 1.00 35.04 117 ILE A CA 1
ATOM 901 C C . ILE A 1 117 ? 35.579 33.184 11.780 1.00 34.40 117 ILE A C 1
ATOM 902 O O . ILE A 1 117 ? 35.530 32.960 10.567 1.00 33.75 117 ILE A O 1
ATOM 907 N N . VAL A 1 118 ? 35.489 34.398 12.304 1.00 34.63 118 VAL A N 1
ATOM 908 C CA . VAL A 1 118 ? 35.355 35.596 11.485 1.00 37.10 118 VAL A CA 1
ATOM 909 C C . VAL A 1 118 ? 36.675 36.342 11.526 1.00 40.93 118 VAL A C 1
ATOM 910 O O . VAL A 1 118 ? 37.012 36.962 12.540 1.00 43.32 118 VAL A O 1
ATOM 914 N N . PRO A 1 119 ? 37.460 36.311 10.442 1.00 40.24 119 PRO A N 1
ATOM 915 C CA . PRO A 1 119 ? 38.783 36.933 10.474 1.00 42.76 119 PRO A CA 1
ATOM 916 C C . PRO A 1 119 ? 38.680 38.442 10.389 1.00 44.72 119 PRO A C 1
ATOM 917 O O . PRO A 1 119 ? 37.656 38.981 9.943 1.00 46.17 119 PRO A O 1
ATOM 921 N N . PRO A 1 120 ? 39.711 39.161 10.821 1.00 48.82 120 PRO A N 1
ATOM 922 C CA . PRO A 1 120 ? 39.684 40.619 10.718 1.00 49.68 120 PRO A CA 1
ATOM 923 C C . PRO A 1 120 ? 40.112 41.085 9.336 1.00 49.02 120 PRO A C 1
ATOM 924 O O . PRO A 1 120 ? 40.844 40.400 8.617 1.00 48.89 120 PRO A O 1
ATOM 928 N N . GLU A 1 121 ? 39.636 42.270 8.970 1.00 52.19 121 GLU A N 1
ATOM 929 C CA . GLU A 1 121 ? 39.991 42.846 7.681 1.00 52.54 121 GLU A CA 1
ATOM 930 C C . GLU A 1 121 ? 41.492 43.113 7.608 1.00 53.89 121 GLU A C 1
ATOM 931 O O . GLU A 1 121 ? 42.155 43.357 8.620 1.00 53.81 121 GLU A O 1
ATOM 937 N N . GLY A 1 122 ? 42.026 43.060 6.391 1.00 51.95 122 GLY A N 1
ATOM 938 C CA . GLY A 1 122 ? 43.441 43.262 6.160 1.00 49.73 122 GLY A CA 1
ATOM 939 C C . GLY A 1 122 ? 44.299 42.022 6.271 1.00 47.40 122 GLY A C 1
ATOM 940 O O . GLY A 1 122 ? 45.530 42.139 6.264 1.00 47.61 122 GLY A O 1
ATOM 941 N N . VAL A 1 123 ? 43.659 40.869 6.490 1.00 44.48 123 VAL A N 1
ATOM 942 C CA . VAL A 1 123 ? 44.390 39.584 6.713 1.00 41.72 123 VAL A CA 1
ATOM 943 C C . VAL A 1 123 ? 44.013 38.575 5.623 1.00 39.68 123 VAL A C 1
ATOM 944 O O . VAL A 1 123 ? 42.815 38.475 5.294 1.00 38.93 123 VAL A O 1
ATOM 948 N N . ASN A 1 124 ? 45.013 37.862 5.092 1.00 38.92 124 ASN A N 1
ATOM 949 C CA . ASN A 1 124 ? 44.796 36.849 4.029 1.00 38.31 124 ASN A CA 1
ATOM 950 C C . ASN A 1 124 ? 44.158 35.594 4.637 1.00 37.02 124 ASN A C 1
ATOM 951 O O . ASN A 1 124 ? 44.558 35.199 5.745 1.00 36.09 124 ASN A O 1
ATOM 956 N N . VAL A 1 125 ? 43.177 35.022 3.937 1.00 38.78 125 VAL A N 1
ATOM 957 C CA . VAL A 1 125 ? 42.518 33.791 4.354 1.00 36.54 125 VAL A CA 1
ATOM 958 C C . VAL A 1 125 ? 42.586 32.824 3.183 1.00 36.15 125 VAL A C 1
ATOM 959 O O . VAL A 1 125 ? 41.921 33.037 2.161 1.00 36.63 125 VAL A O 1
ATOM 963 N N . VAL A 1 126 ? 43.388 31.769 3.324 1.00 34.89 126 VAL A N 1
ATOM 964 C CA . VAL A 1 126 ? 43.547 30.743 2.307 1.00 34.21 126 VAL A CA 1
ATOM 965 C C . VAL A 1 126 ? 43.370 29.371 2.951 1.00 34.02 126 VAL A C 1
ATOM 966 O O . VAL A 1 126 ? 43.157 29.245 4.156 1.00 33.35 126 VAL A O 1
ATOM 970 N N . MET A 1 127 ? 43.453 28.339 2.121 1.00 33.45 127 MET A N 1
ATOM 971 C CA . MET A 1 127 ? 43.372 26.963 2.579 1.00 32.88 127 MET A CA 1
ATOM 972 C C . MET A 1 127 ? 44.338 26.115 1.774 1.00 35.65 127 MET A C 1
ATOM 973 O O . MET A 1 127 ? 44.480 26.304 0.563 1.00 35.61 127 MET A O 1
ATOM 978 N N . VAL A 1 128 ? 45.010 25.193 2.458 1.00 38.68 128 VAL A N 1
ATOM 979 C CA . VAL A 1 128 ? 45.827 24.164 1.826 1.00 40.39 128 VAL A CA 1
ATOM 980 C C . VAL A 1 128 ? 45.345 22.826 2.378 1.00 41.36 128 VAL A C 1
ATOM 981 O O . VAL A 1 128 ? 45.641 22.482 3.529 1.00 41.95 128 VAL A O 1
ATOM 985 N N . ALA A 1 129 ? 44.599 22.079 1.570 1.00 42.13 129 ALA A N 1
ATOM 986 C CA . ALA A 1 129 ? 43.848 20.920 2.057 1.00 44.79 129 ALA A CA 1
ATOM 987 C C . ALA A 1 129 ? 44.315 19.634 1.396 1.00 47.59 129 ALA A C 1
ATOM 988 O O . ALA A 1 129 ? 44.127 19.469 0.177 1.00 43.40 129 ALA A O 1
ATOM 990 N N . PRO A 1 130 ? 44.917 18.704 2.140 1.00 52.65 130 PRO A N 1
ATOM 991 C CA . PRO A 1 130 ? 45.215 17.376 1.582 1.00 53.71 130 PRO A CA 1
ATOM 992 C C . PRO A 1 130 ? 44.005 16.454 1.621 1.00 52.17 130 PRO A C 1
ATOM 993 O O . PRO A 1 130 ? 43.276 16.388 2.614 1.00 51.47 130 PRO A O 1
ATOM 997 N N . LYS A 1 131 ? 43.773 15.747 0.514 1.00 45.54 131 LYS A N 1
ATOM 998 C CA . LYS A 1 131 ? 42.604 14.833 0.416 1.00 44.84 131 LYS A CA 1
ATOM 999 C C . LYS A 1 131 ? 43.014 13.420 0.843 1.00 44.31 131 LYS A C 1
ATOM 1000 O O . LYS A 1 131 ? 42.858 12.493 0.035 1.00 45.09 131 LYS A O 1
ATOM 1006 N N . SER A 1 132 ? 43.510 13.273 2.074 1.00 45.35 132 SER A N 1
ATOM 1007 C CA . SER A 1 132 ? 43.938 11.952 2.605 1.00 46.57 132 SER A CA 1
ATOM 1008 C C . SER A 1 132 ? 44.081 12.026 4.126 1.00 48.56 132 SER A C 1
ATOM 1009 O O . SER A 1 132 ? 44.229 13.137 4.651 1.00 50.12 132 SER A O 1
ATOM 1012 N N . PRO A 1 133 ? 44.050 10.889 4.853 1.00 50.17 133 PRO A N 1
ATOM 1013 C CA . PRO A 1 133 ? 44.251 10.896 6.300 1.00 52.57 133 PRO A CA 1
ATOM 1014 C C . PRO A 1 133 ? 45.676 11.386 6.607 1.00 60.14 133 PRO A C 1
ATOM 1015 O O . PRO A 1 133 ? 46.588 11.058 5.878 1.00 61.41 133 PRO A O 1
ATOM 1019 N N . GLY A 1 134 ? 45.833 12.126 7.703 1.00 74.30 134 GLY A N 1
ATOM 1020 C CA . GLY A 1 134 ? 47.133 12.722 8.062 1.00 76.23 134 GLY A CA 1
ATOM 1021 C C . GLY A 1 134 ? 48.260 11.705 8.085 1.00 73.59 134 GLY A C 1
ATOM 1022 O O . GLY A 1 134 ? 49.358 12.056 7.632 1.00 75.05 134 GLY A O 1
ATOM 1023 N N . ALA A 1 135 ? 48.006 10.485 8.566 1.00 63.30 135 ALA A N 1
ATOM 1024 C CA . ALA A 1 135 ? 49.078 9.464 8.613 1.00 63.79 135 ALA A CA 1
ATOM 1025 C C . ALA A 1 135 ? 49.582 9.187 7.194 1.00 63.91 135 ALA A C 1
ATOM 1026 O O . ALA A 1 135 ? 50.804 9.089 7.011 1.00 64.23 135 ALA A O 1
ATOM 1028 N N . MET A 1 136 ? 48.661 9.063 6.237 1.00 62.22 136 MET A N 1
ATOM 1029 C CA . MET A 1 136 ? 48.997 8.798 4.813 1.00 63.13 136 MET A CA 1
ATOM 1030 C C . MET A 1 136 ? 49.766 10.010 4.273 1.00 64.45 136 MET A C 1
ATOM 1031 O O . MET A 1 136 ? 50.792 9.803 3.618 1.00 66.24 136 MET A O 1
ATOM 1036 N N . VAL A 1 137 ? 49.289 11.228 4.539 1.00 60.06 137 VAL A N 1
ATOM 1037 C CA . VAL A 1 137 ? 49.988 12.443 4.022 1.00 60.78 137 VAL A CA 1
ATOM 1038 C C . VAL A 1 137 ? 51.511 12.393 4.209 1.00 61.41 137 VAL A C 1
ATOM 1039 O O . VAL A 1 137 ? 52.223 12.781 3.268 1.00 58.82 137 VAL A O 1
ATOM 1043 N N . ARG A 1 138 ? 51.967 11.926 5.374 1.00 64.14 138 ARG A N 1
ATOM 1044 C CA . ARG A 1 138 ? 53.415 11.847 5.693 1.00 63.83 138 ARG A CA 1
ATOM 1045 C C . ARG A 1 138 ? 54.028 10.610 5.026 1.00 63.17 138 ARG A C 1
ATOM 1046 O O . ARG A 1 138 ? 55.042 10.753 4.324 1.00 64.20 138 ARG A O 1
ATOM 1054 N N . ARG A 1 139 ? 53.425 9.442 5.234 1.00 58.74 139 ARG A N 1
ATOM 1055 C CA . ARG A 1 139 ? 53.979 8.211 4.676 1.00 60.15 139 ARG A CA 1
ATOM 1056 C C . ARG A 1 139 ? 54.106 8.295 3.159 1.00 61.41 139 ARG A C 1
ATOM 1057 O O . ARG A 1 139 ? 55.102 7.840 2.582 1.00 63.83 139 ARG A O 1
ATOM 1065 N N . THR A 1 140 ? 53.116 8.932 2.526 1.00 61.40 140 THR A N 1
ATOM 1066 C CA . THR A 1 140 ? 53.121 9.118 1.050 1.00 60.87 140 THR A CA 1
ATOM 1067 C C . THR A 1 140 ? 54.275 10.052 0.666 1.00 62.05 140 THR A C 1
ATOM 1068 O O . THR A 1 140 ? 54.852 9.855 -0.422 1.00 62.80 140 THR A O 1
ATOM 1072 N N . TYR A 1 141 ? 54.593 11.024 1.529 1.00 62.21 141 TYR A N 1
ATOM 1073 C CA . TYR A 1 141 ? 55.699 11.979 1.261 1.00 63.51 141 TYR A CA 1
ATOM 1074 C C . TYR A 1 141 ? 57.050 11.271 1.412 1.00 64.26 141 TYR A C 1
ATOM 1075 O O . TYR A 1 141 ? 57.960 11.534 0.606 1.00 63.64 141 TYR A O 1
ATOM 1084 N N . GLU A 1 142 ? 57.162 10.391 2.409 1.00 62.70 142 GLU A N 1
ATOM 1085 C CA . GLU A 1 142 ? 58.404 9.673 2.670 1.00 64.50 142 GLU A CA 1
ATOM 1086 C C . GLU A 1 142 ? 58.755 8.728 1.532 1.00 69.24 142 GLU A C 1
ATOM 1087 O O . GLU A 1 142 ? 59.938 8.522 1.238 1.00 71.33 142 GLU A O 1
ATOM 1093 N N . GLU A 1 143 ? 57.746 8.149 0.880 1.00 77.12 143 GLU A N 1
ATOM 1094 C CA . GLU A 1 143 ? 57.985 7.249 -0.240 1.00 76.57 143 GLU A CA 1
ATOM 1095 C C . GLU A 1 143 ? 58.442 7.973 -1.499 1.00 76.71 143 GLU A C 1
ATOM 1096 O O . GLU A 1 143 ? 58.882 7.311 -2.443 1.00 76.44 143 GLU A O 1
ATOM 1102 N N . GLY A 1 144 ? 58.337 9.297 -1.544 1.00 70.23 144 GLY A N 1
ATOM 1103 C CA . GLY A 1 144 ? 58.684 10.052 -2.726 1.00 66.66 144 GLY A CA 1
ATOM 1104 C C . GLY A 1 144 ? 57.512 10.538 -3.542 1.00 67.31 144 GLY A C 1
ATOM 1105 O O . GLY A 1 144 ? 57.723 11.110 -4.618 1.00 67.84 144 GLY A O 1
ATOM 1106 N N . PHE A 1 145 ? 56.305 10.266 -3.046 1.00 64.07 145 PHE A N 1
ATOM 1107 C CA . PHE A 1 145 ? 55.046 10.677 -3.715 1.00 59.10 145 PHE A CA 1
ATOM 1108 C C . PHE A 1 145 ? 54.360 11.716 -2.812 1.00 56.44 145 PHE A C 1
ATOM 1109 O O . PHE A 1 145 ? 54.975 12.190 -1.857 1.00 57.08 145 PHE A O 1
ATOM 1117 N N . GLY A 1 146 ? 53.101 12.044 -3.086 1.00 56.65 146 GLY A N 1
ATOM 1118 C CA . GLY A 1 146 ? 52.315 12.986 -2.270 1.00 54.13 146 GLY A CA 1
ATOM 1119 C C . GLY A 1 146 ? 50.838 12.661 -2.357 1.00 53.91 146 GLY A C 1
ATOM 1120 O O . GLY A 1 146 ? 50.488 11.706 -3.054 1.00 55.08 146 GLY A O 1
ATOM 1121 N N . VAL A 1 147 ? 49.984 13.411 -1.669 1.00 50.01 147 VAL A N 1
ATOM 1122 C CA . VAL A 1 147 ? 48.530 13.117 -1.799 1.00 50.39 147 VAL A CA 1
ATOM 1123 C C . VAL A 1 147 ? 47.868 14.328 -2.453 1.00 50.67 147 VAL A C 1
ATOM 1124 O O . VAL A 1 147 ? 48.396 15.420 -2.323 1.00 50.33 147 VAL A O 1
ATOM 1128 N N . PRO A 1 148 ? 46.713 14.177 -3.128 1.00 50.19 148 PRO A N 1
ATOM 1129 C CA . PRO A 1 148 ? 46.060 15.294 -3.791 1.00 47.97 148 PRO A CA 1
ATOM 1130 C C . PRO A 1 148 ? 45.702 16.437 -2.834 1.00 47.44 148 PRO A C 1
ATOM 1131 O O . PRO A 1 148 ? 45.384 16.200 -1.695 1.00 47.82 148 PRO A O 1
ATOM 1135 N N . GLY A 1 149 ? 45.813 17.665 -3.335 1.00 47.36 149 GLY A N 1
ATOM 1136 C CA . GLY A 1 149 ? 45.504 18.846 -2.518 1.00 43.82 149 GLY A CA 1
ATOM 1137 C C . GLY A 1 149 ? 44.656 19.859 -3.251 1.00 40.86 149 GLY A C 1
ATOM 1138 O O . GLY A 1 149 ? 44.734 19.952 -4.480 1.00 41.24 149 GLY A O 1
ATOM 1139 N N . LEU A 1 150 ? 43.830 20.558 -2.490 1.00 39.79 150 LEU A N 1
ATOM 1140 C CA . LEU A 1 150 ? 42.997 21.647 -3.035 1.00 38.47 150 LEU A CA 1
ATOM 1141 C C . LEU A 1 150 ? 43.596 22.959 -2.530 1.00 37.33 150 LEU A C 1
ATOM 1142 O O . LEU A 1 150 ? 44.177 22.957 -1.453 1.00 38.59 150 LEU A O 1
ATOM 1147 N N . VAL A 1 151 ? 43.460 24.027 -3.304 1.00 36.52 151 VAL A N 1
ATOM 1148 C CA . VAL A 1 151 ? 43.965 25.372 -2.896 1.00 36.72 151 VAL A CA 1
ATOM 1149 C C . VAL A 1 151 ? 42.723 26.269 -2.929 1.00 36.33 151 VAL A C 1
ATOM 1150 O O . VAL A 1 151 ? 41.908 26.106 -3.858 1.00 36.44 151 VAL A O 1
ATOM 1154 N N . CYS A 1 152 ? 42.587 27.177 -1.957 1.00 34.61 152 CYS A N 1
ATOM 1155 C CA . CYS A 1 152 ? 41.395 28.059 -1.912 1.00 34.42 152 CYS A CA 1
ATOM 1156 C C . CYS A 1 152 ? 41.830 29.407 -1.332 1.00 33.07 152 CYS A C 1
ATOM 1157 O O . CYS A 1 152 ? 42.742 29.429 -0.498 1.00 36.19 152 CYS A O 1
ATOM 1160 N N . VAL A 1 153 ? 41.185 30.480 -1.786 1.00 33.68 153 VAL A N 1
ATOM 1161 C CA . VAL A 1 153 ? 41.400 31.830 -1.281 1.00 36.95 153 VAL A CA 1
ATOM 1162 C C . VAL A 1 153 ? 40.044 32.406 -0.904 1.00 37.29 153 VAL A C 1
ATOM 1163 O O . VAL A 1 153 ? 39.175 32.576 -1.767 1.00 39.83 153 VAL A O 1
ATOM 1167 N N . GLU A 1 154 ? 39.860 32.698 0.381 1.00 37.16 154 GLU A N 1
ATOM 1168 C CA . GLU A 1 154 ? 38.651 33.362 0.843 1.00 37.28 154 GLU A CA 1
ATOM 1169 C C . GLU A 1 154 ? 38.820 34.868 0.976 1.00 40.08 154 GLU A C 1
ATOM 1170 O O . GLU A 1 154 ? 37.870 35.612 0.716 1.00 42.17 154 GLU A O 1
ATOM 1176 N N . LYS A 1 155 ? 40.006 35.335 1.363 1.00 40.44 155 LYS A N 1
ATOM 1177 C CA . LYS A 1 155 ? 40.294 36.762 1.455 1.00 42.38 155 LYS A CA 1
ATOM 1178 C C . LYS A 1 155 ? 41.720 36.997 0.985 1.00 46.01 155 LYS A C 1
ATOM 1179 O O . LYS A 1 155 ? 42.657 36.396 1.518 1.00 45.77 155 LYS A O 1
ATOM 1185 N N . ASP A 1 156 ? 41.878 37.857 -0.018 1.00 46.00 156 ASP A N 1
ATOM 1186 C CA . ASP A 1 156 ? 43.182 38.249 -0.543 1.00 46.80 156 ASP A CA 1
ATOM 1187 C C . ASP A 1 156 ? 43.387 39.728 -0.232 1.00 47.16 156 ASP A C 1
ATOM 1188 O O . ASP A 1 156 ? 42.693 40.587 -0.787 1.00 48.49 156 ASP A O 1
ATOM 1193 N N . ALA A 1 157 ? 44.332 40.026 0.662 1.00 45.82 157 ALA A N 1
ATOM 1194 C CA . ALA A 1 157 ? 44.611 41.396 1.072 1.00 46.09 157 ALA A CA 1
ATOM 1195 C C . ALA A 1 157 ? 45.978 41.897 0.635 1.00 47.38 157 ALA A C 1
ATOM 1196 O O . ALA A 1 157 ? 46.128 43.092 0.372 1.00 49.49 157 ALA A O 1
ATOM 1198 N N . THR A 1 158 ? 46.976 41.024 0.561 1.00 45.77 158 THR A N 1
ATOM 1199 C CA . THR A 1 158 ? 48.287 41.381 0.042 1.00 49.61 158 THR A CA 1
ATOM 1200 C C . THR A 1 158 ? 48.399 41.155 -1.459 1.00 58.96 158 THR A C 1
ATOM 1201 O O . THR A 1 158 ? 49.433 41.490 -2.044 1.00 63.81 158 THR A O 1
ATOM 1205 N N . GLY A 1 159 ? 47.363 40.612 -2.094 1.00 59.51 159 GLY A N 1
ATOM 1206 C CA . GLY A 1 159 ? 47.452 40.260 -3.497 1.00 62.42 159 GLY A CA 1
ATOM 1207 C C . GLY A 1 159 ? 48.441 39.173 -3.778 1.00 63.85 159 GLY A C 1
ATOM 1208 O O . GLY A 1 159 ? 48.979 39.081 -4.885 1.00 63.79 159 GLY A O 1
ATOM 1209 N N . ASP A 1 160 ? 48.652 38.326 -2.803 1.00 73.76 160 ASP A N 1
ATOM 1210 C CA . ASP A 1 160 ? 49.787 37.438 -2.734 1.00 72.78 160 ASP A CA 1
ATOM 1211 C C . ASP A 1 160 ? 49.321 36.084 -2.231 1.00 71.24 160 ASP A C 1
ATOM 1212 O O . ASP A 1 160 ? 50.105 35.131 -2.225 1.00 72.10 160 ASP A O 1
ATOM 1217 N N . ALA A 1 161 ? 48.055 36.034 -1.802 1.00 60.68 161 ALA A N 1
ATOM 1218 C CA . ALA A 1 161 ? 47.398 34.860 -1.177 1.00 52.51 161 ALA A CA 1
ATOM 1219 C C . ALA A 1 161 ? 47.484 33.583 -2.025 1.00 50.63 161 ALA A C 1
ATOM 1220 O O . ALA A 1 161 ? 47.880 32.546 -1.472 1.00 49.38 161 ALA A O 1
ATOM 1222 N N . LEU A 1 162 ? 47.140 33.644 -3.311 1.00 48.70 162 LEU A N 1
ATOM 1223 C CA . LEU A 1 162 ? 47.176 32.406 -4.132 1.00 47.29 162 LEU A CA 1
ATOM 1224 C C . LEU A 1 162 ? 48.604 31.849 -4.161 1.00 50.53 162 LEU A C 1
ATOM 1225 O O . LEU A 1 162 ? 48.757 30.627 -3.999 1.00 49.37 162 LEU A O 1
ATOM 1230 N N . ASP A 1 163 ? 49.607 32.716 -4.327 1.00 50.61 163 ASP A N 1
ATOM 1231 C CA . ASP A 1 163 ? 51.023 32.267 -4.371 1.00 51.49 163 ASP A CA 1
ATOM 1232 C C . ASP A 1 163 ? 51.419 31.653 -3.026 1.00 51.03 163 ASP A C 1
ATOM 1233 O O . ASP A 1 163 ? 52.111 30.615 -3.026 1.00 51.04 163 ASP A O 1
ATOM 1238 N N . ILE A 1 164 ? 50.984 32.276 -1.930 1.00 53.50 164 ILE A N 1
ATOM 1239 C CA . ILE A 1 164 ? 51.313 31.775 -0.563 1.00 51.47 164 ILE A CA 1
ATOM 1240 C C . ILE A 1 164 ? 50.798 30.340 -0.421 1.00 49.30 164 ILE A C 1
ATOM 1241 O O . ILE A 1 164 ? 51.584 29.466 -0.026 1.00 49.27 164 ILE A O 1
ATOM 1246 N N . ALA A 1 165 ? 49.520 30.117 -0.728 1.00 49.19 165 ALA A N 1
ATOM 1247 C CA . ALA A 1 165 ? 48.933 28.787 -0.601 1.00 48.19 165 ALA A CA 1
ATOM 1248 C C . ALA A 1 165 ? 49.609 27.796 -1.536 1.00 47.92 165 ALA A C 1
ATOM 1249 O O . ALA A 1 165 ? 49.880 26.653 -1.150 1.00 46.81 165 ALA A O 1
ATOM 1251 N N . LEU A 1 166 ? 49.891 28.214 -2.770 1.00 48.30 166 LEU A N 1
ATOM 1252 C CA . LEU A 1 166 ? 50.643 27.364 -3.686 1.00 47.12 166 LEU A CA 1
ATOM 1253 C C . LEU A 1 166 ? 51.986 26.960 -3.086 1.00 48.95 166 LEU A C 1
ATOM 1254 O O . LEU A 1 166 ? 52.381 25.790 -3.145 1.00 49.80 166 LEU A O 1
ATOM 1259 N N . GLY A 1 167 ? 52.700 27.926 -2.503 1.00 49.78 167 GLY A N 1
ATOM 1260 C CA . GLY A 1 167 ? 53.988 27.624 -1.897 1.00 52.55 167 GLY A CA 1
ATOM 1261 C C . GLY A 1 167 ? 53.882 26.570 -0.811 1.00 50.97 167 GLY A C 1
ATOM 1262 O O . GLY A 1 167 ? 54.665 25.620 -0.774 1.00 52.07 167 GLY A O 1
ATOM 1263 N N . MET A 1 168 ? 52.889 26.710 0.069 1.00 49.09 168 MET A N 1
ATOM 1264 C CA . MET A 1 168 ? 52.751 25.764 1.170 1.00 46.75 168 MET A CA 1
ATOM 1265 C C . MET A 1 168 ? 52.311 24.390 0.678 1.00 48.26 168 MET A C 1
ATOM 1266 O O . MET A 1 168 ? 52.762 23.368 1.208 1.00 47.93 168 MET A O 1
ATOM 1271 N N . ALA A 1 169 ? 51.431 24.378 -0.329 1.00 49.06 169 ALA A N 1
ATOM 1272 C CA . ALA A 1 169 ? 50.917 23.115 -0.908 1.00 49.74 169 ALA A CA 1
ATOM 1273 C C . ALA A 1 169 ? 52.088 22.277 -1.433 1.00 51.78 169 ALA A C 1
ATOM 1274 O O . ALA A 1 169 ? 52.116 21.060 -1.162 1.00 54.39 169 ALA A O 1
ATOM 1276 N N . LYS A 1 170 ? 53.015 22.916 -2.155 1.00 52.91 170 LYS A N 1
ATOM 1277 C CA . LYS A 1 170 ? 54.200 22.217 -2.720 1.00 53.96 170 LYS A CA 1
ATOM 1278 C C . LYS A 1 170 ? 55.058 21.668 -1.573 1.00 53.60 170 LYS A C 1
ATOM 1279 O O . LYS A 1 170 ? 55.562 20.535 -1.702 1.00 53.47 170 LYS A O 1
ATOM 1285 N N . GLY A 1 171 ? 55.211 22.450 -0.500 1.00 52.27 171 GLY A N 1
ATOM 1286 C CA . GLY A 1 171 ? 56.013 22.032 0.667 1.00 54.53 171 GLY A CA 1
ATOM 1287 C C . GLY A 1 171 ? 55.456 20.772 1.307 1.00 54.33 171 GLY A C 1
ATOM 1288 O O . GLY A 1 171 ? 56.257 19.877 1.643 1.00 58.30 171 GLY A O 1
ATOM 1289 N N . VAL A 1 172 ? 54.131 20.706 1.469 1.00 52.07 172 VAL A N 1
ATOM 1290 C CA . VAL A 1 172 ? 53.481 19.548 2.069 1.00 50.89 172 VAL A CA 1
ATOM 1291 C C . VAL A 1 172 ? 53.615 18.329 1.164 1.00 52.81 172 VAL A C 1
ATOM 1292 O O . VAL A 1 172 ? 53.519 17.190 1.633 1.00 56.20 172 VAL A O 1
ATOM 1296 N N . GLY A 1 173 ? 53.884 18.538 -0.121 1.00 50.57 173 GLY A N 1
ATOM 1297 C CA . GLY A 1 173 ? 54.007 17.452 -1.067 1.00 49.92 173 GLY A CA 1
ATOM 1298 C C . GLY A 1 173 ? 52.796 17.227 -1.943 1.00 51.10 173 GLY A C 1
ATOM 1299 O O . GLY A 1 173 ? 52.835 16.348 -2.807 1.00 54.63 173 GLY A O 1
ATOM 1300 N N . LEU A 1 174 ? 51.726 17.997 -1.745 1.00 51.59 174 LEU A N 1
ATOM 1301 C CA . LEU A 1 174 ? 50.513 17.838 -2.535 1.00 51.44 174 LEU A CA 1
ATOM 1302 C C . LEU A 1 174 ? 50.691 18.115 -4.017 1.00 54.06 174 LEU A C 1
ATOM 1303 O O . LEU A 1 174 ? 49.894 17.635 -4.834 1.00 54.04 174 LEU A O 1
ATOM 1308 N N . THR A 1 175 ? 51.714 18.891 -4.360 1.00 53.15 175 THR A N 1
ATOM 1309 C CA . THR A 1 175 ? 51.938 19.277 -5.775 1.00 57.90 175 THR A CA 1
ATOM 1310 C C . THR A 1 175 ? 52.363 18.064 -6.614 1.00 61.98 175 THR A C 1
ATOM 1311 O O . THR A 1 175 ? 52.174 18.104 -7.845 1.00 64.44 175 THR A O 1
ATOM 1315 N N . ARG A 1 176 ? 52.913 17.033 -5.970 1.00 61.15 176 ARG A N 1
ATOM 1316 C CA . ARG A 1 176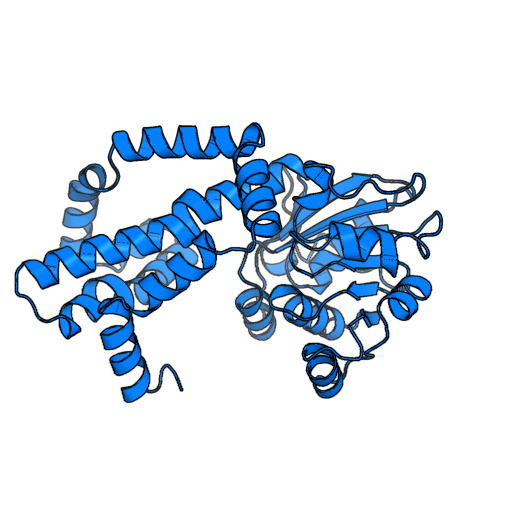 ? 53.350 15.802 -6.680 1.00 61.84 176 ARG A CA 1
ATOM 1317 C C . ARG A 1 176 ? 52.139 15.092 -7.297 1.00 62.25 176 ARG A C 1
ATOM 1318 O O . ARG A 1 176 ? 52.255 14.631 -8.432 1.00 61.64 176 ARG A O 1
ATOM 1326 N N . ALA A 1 177 ? 51.021 15.037 -6.567 1.00 62.28 177 ALA A N 1
ATOM 1327 C CA . ALA A 1 177 ? 49.782 14.366 -7.023 1.00 66.51 177 ALA A CA 1
ATOM 1328 C C . ALA A 1 177 ? 48.897 15.341 -7.806 1.00 63.52 177 ALA A C 1
ATOM 1329 O O . ALA A 1 177 ? 48.139 14.884 -8.657 1.00 66.55 177 ALA A O 1
ATOM 1331 N N . GLY A 1 178 ? 48.989 16.638 -7.525 1.00 58.17 178 GLY A N 1
ATOM 1332 C CA . GLY A 1 178 ? 48.164 17.600 -8.229 1.00 55.30 178 GLY A CA 1
ATOM 1333 C C . GLY A 1 178 ? 47.425 18.533 -7.297 1.00 49.94 178 GLY A C 1
ATOM 1334 O O . GLY A 1 178 ? 46.922 18.100 -6.257 1.00 50.03 178 GLY A O 1
ATOM 1335 N N . VAL A 1 179 ? 47.348 19.814 -7.653 1.00 49.83 179 VAL A N 1
ATOM 1336 C CA . VAL A 1 179 ? 46.675 20.817 -6.838 1.00 47.70 179 VAL A CA 1
ATOM 1337 C C . VAL A 1 179 ? 45.668 21.561 -7.706 1.00 46.88 179 VAL A C 1
ATOM 1338 O O . VAL A 1 179 ? 45.998 22.006 -8.811 1.00 47.75 179 VAL A O 1
ATOM 1342 N N . ILE A 1 180 ? 44.434 21.635 -7.216 1.00 41.78 180 ILE A N 1
ATOM 1343 C CA . ILE A 1 180 ? 43.339 22.318 -7.957 1.00 41.30 180 ILE A CA 1
ATOM 1344 C C . ILE A 1 180 ? 42.817 23.464 -7.089 1.00 40.01 180 ILE A C 1
ATOM 1345 O O . ILE A 1 180 ? 42.719 23.284 -5.866 1.00 39.25 180 ILE A O 1
ATOM 1350 N N . GLN A 1 181 ? 42.541 24.611 -7.709 1.00 38.34 181 GLN A N 1
ATOM 1351 C CA . GLN A 1 181 ? 42.000 25.776 -6.973 1.00 36.83 181 GLN A CA 1
ATOM 1352 C C . GLN A 1 181 ? 40.477 25.656 -6.925 1.00 35.88 181 GLN A C 1
ATOM 1353 O O . GLN A 1 181 ? 39.880 25.350 -7.963 1.00 35.29 181 GLN A O 1
ATOM 1359 N N . THR A 1 182 ? 39.895 25.873 -5.748 1.00 34.34 182 THR A N 1
ATOM 1360 C CA . THR A 1 182 ? 38.422 25.833 -5.570 1.00 32.79 182 THR A CA 1
ATOM 1361 C C . THR A 1 182 ? 38.033 26.820 -4.466 1.00 32.61 182 THR A C 1
ATOM 1362 O O . THR A 1 182 ? 38.880 27.639 -4.077 1.00 32.50 182 THR A O 1
ATOM 1366 N N . THR A 1 183 ? 36.784 26.747 -4.009 1.00 32.40 183 THR A N 1
ATOM 1367 C CA . THR A 1 183 ? 36.294 27.611 -2.947 1.00 32.26 183 THR A CA 1
ATOM 1368 C C . THR A 1 183 ? 36.207 26.847 -1.629 1.00 32.52 183 THR A C 1
ATOM 1369 O O . THR A 1 183 ? 36.216 25.615 -1.593 1.00 34.13 183 THR A O 1
ATOM 1373 N N . PHE A 1 184 ? 36.127 27.606 -0.533 1.00 32.29 184 PHE A N 1
ATOM 1374 C CA . PHE A 1 184 ? 35.932 26.993 0.776 1.00 31.96 184 PHE A CA 1
ATOM 1375 C C . PHE A 1 184 ? 34.655 26.166 0.799 1.00 31.47 184 PHE A C 1
ATOM 1376 O O . PHE A 1 184 ? 34.641 25.035 1.298 1.00 32.14 184 PHE A O 1
ATOM 1384 N N . ARG A 1 185 ? 33.571 26.727 0.255 1.00 31.95 185 ARG A N 1
ATOM 1385 C CA . ARG A 1 185 ? 32.280 26.045 0.227 1.00 31.50 185 ARG A CA 1
ATOM 1386 C C . ARG A 1 185 ? 32.381 24.692 -0.469 1.00 30.92 185 ARG A C 1
ATOM 1387 O O . ARG A 1 185 ? 31.898 23.677 0.048 1.00 30.00 185 ARG A O 1
ATOM 1395 N N . GLU A 1 186 ? 33.018 24.654 -1.642 1.00 32.50 186 GLU A N 1
ATOM 1396 C CA . GLU A 1 186 ? 33.091 23.416 -2.411 1.00 32.95 186 GLU A CA 1
ATOM 1397 C C . GLU A 1 186 ? 34.008 22.394 -1.755 1.00 32.93 186 GLU A C 1
ATOM 1398 O O . GLU A 1 186 ? 33.762 21.187 -1.854 1.00 32.77 186 GLU A O 1
AT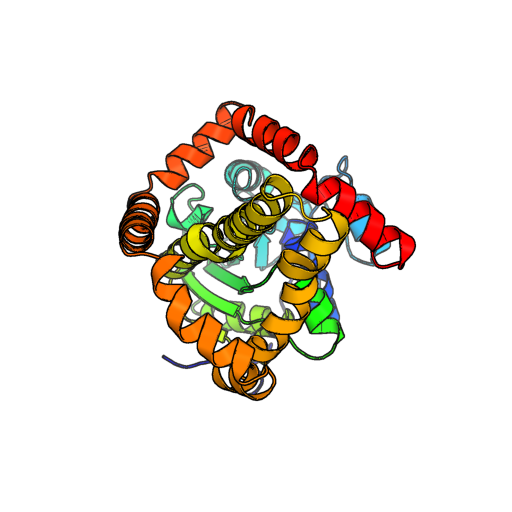OM 1404 N N . GLU A 1 187 ? 35.072 22.848 -1.099 1.00 31.24 187 GLU A N 1
ATOM 1405 C CA . GLU A 1 187 ? 35.926 21.915 -0.376 1.00 32.38 187 GLU A CA 1
ATOM 1406 C C . GLU A 1 187 ? 35.183 21.301 0.801 1.00 29.50 187 GLU A C 1
ATOM 1407 O O . GLU A 1 187 ? 35.237 20.085 1.015 1.00 29.46 187 GLU A O 1
ATOM 1413 N N . THR A 1 188 ? 34.493 22.133 1.585 1.00 29.36 188 THR A N 1
ATOM 1414 C CA . THR A 1 188 ? 33.855 21.654 2.806 1.00 28.70 188 THR A CA 1
ATOM 1415 C C . THR A 1 188 ? 32.703 20.706 2.506 1.00 29.76 188 THR A C 1
ATOM 1416 O O . THR A 1 188 ? 32.548 19.685 3.184 1.00 30.03 188 THR A O 1
ATOM 1420 N N . GLU A 1 189 ? 31.890 21.024 1.497 1.00 29.97 189 GLU A N 1
ATOM 1421 C CA . GLU A 1 189 ? 30.695 20.230 1.232 1.00 27.82 189 GLU A CA 1
ATOM 1422 C C . GLU A 1 189 ? 31.040 18.882 0.613 1.00 27.20 189 GLU A C 1
ATOM 1423 O O . GLU A 1 189 ? 30.454 17.859 0.985 1.00 27.01 189 GLU A O 1
ATOM 1429 N N . THR A 1 190 ? 31.976 18.856 -0.335 1.00 29.17 190 THR A N 1
ATOM 1430 C CA . THR A 1 190 ? 32.381 17.582 -0.918 1.00 27.99 190 THR A CA 1
ATOM 1431 C C . THR A 1 190 ? 33.113 16.713 0.101 1.00 30.44 190 THR A C 1
ATOM 1432 O O . THR A 1 190 ? 32.934 15.490 0.119 1.00 31.02 190 THR A O 1
ATOM 1436 N N . ASP A 1 191 ? 33.942 17.327 0.952 1.00 31.03 191 ASP A N 1
ATOM 1437 C CA . ASP A 1 191 ? 34.705 16.570 1.943 1.00 30.70 191 ASP A CA 1
ATOM 1438 C C . ASP A 1 191 ? 33.779 15.882 2.936 1.00 29.21 191 ASP A C 1
ATOM 1439 O O . ASP A 1 191 ? 33.922 14.686 3.210 1.00 30.44 191 ASP A O 1
ATOM 1444 N N . LEU A 1 192 ? 32.816 16.628 3.482 1.00 28.25 192 LEU A N 1
ATOM 1445 C CA . LEU A 1 192 ? 31.886 16.043 4.440 1.00 28.49 192 LEU A CA 1
ATOM 1446 C C . LEU A 1 192 ? 31.066 14.926 3.809 1.00 26.99 192 LEU A C 1
ATOM 1447 O O . LEU A 1 192 ? 30.866 13.873 4.425 1.00 28.67 192 LEU A O 1
ATOM 1452 N N . PHE A 1 193 ? 30.562 15.146 2.592 1.00 25.66 193 PHE A N 1
ATOM 1453 C CA . PHE A 1 193 ? 29.767 14.118 1.927 1.00 27.32 193 PHE A CA 1
ATOM 1454 C C . PHE A 1 193 ? 30.588 12.859 1.693 1.00 28.60 193 PHE A C 1
ATOM 1455 O O . PHE A 1 193 ? 30.162 11.752 2.041 1.00 31.46 193 PHE A O 1
ATOM 1463 N N . GLY A 1 194 ? 31.764 13.013 1.092 1.00 28.87 194 GLY A N 1
ATOM 1464 C CA . GLY A 1 194 ? 32.639 11.893 0.826 1.00 29.50 194 GLY A CA 1
ATOM 1465 C C . GLY A 1 194 ? 32.863 11.021 2.042 1.00 30.08 194 GLY A C 1
ATOM 1466 O O . GLY A 1 194 ? 32.570 9.825 2.004 1.00 31.78 194 GLY A O 1
ATOM 1467 N N . GLU A 1 195 ? 33.365 11.626 3.120 1.00 30.62 195 GLU A N 1
ATOM 1468 C CA . GLU A 1 195 ? 33.663 10.907 4.387 1.00 30.02 195 GLU A CA 1
ATOM 1469 C C . GLU A 1 195 ? 32.382 10.254 4.921 1.00 27.93 195 GLU A C 1
ATOM 1470 O O . GLU A 1 195 ? 32.465 9.133 5.371 1.00 29.42 195 GLU A O 1
ATOM 1476 N N . GLN A 1 196 ? 31.230 10.907 4.793 1.00 27.70 196 GLN A N 1
ATOM 1477 C CA . GLN A 1 196 ? 30.001 10.376 5.367 1.00 26.22 196 GLN A CA 1
ATOM 1478 C C . GLN A 1 196 ? 29.434 9.238 4.527 1.00 27.81 196 GLN A C 1
ATOM 1479 O O . GLN A 1 196 ? 29.117 8.168 5.055 1.00 28.99 196 GLN A O 1
ATOM 1485 N N . ALA A 1 197 ? 29.301 9.450 3.217 1.00 28.31 197 ALA A N 1
ATOM 1486 C CA . ALA A 1 197 ? 28.567 8.525 2.364 1.00 28.09 197 ALA A CA 1
ATOM 1487 C C . ALA A 1 197 ? 29.426 7.402 1.799 1.00 29.54 197 ALA A C 1
ATOM 1488 O O . ALA A 1 197 ? 28.883 6.346 1.462 1.00 29.27 197 AL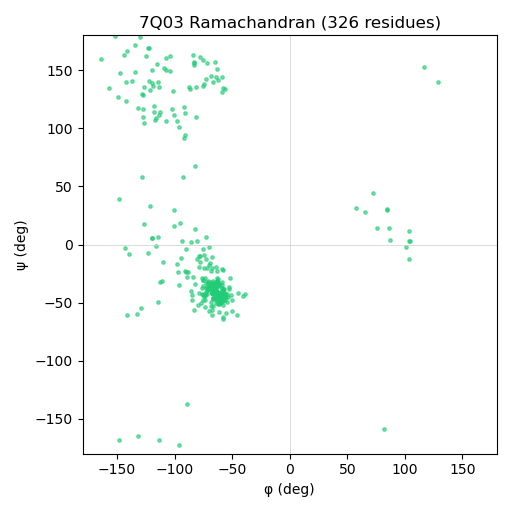A A O 1
ATOM 1490 N N . VAL A 1 198 ? 30.741 7.610 1.700 1.00 29.34 198 VAL A N 1
ATOM 1491 C CA . VAL A 1 198 ? 31.592 6.570 1.051 1.00 31.05 198 VAL A CA 1
ATOM 1492 C C . VAL A 1 198 ? 32.852 6.220 1.856 1.00 32.71 198 VAL A C 1
ATOM 1493 O O . VAL A 1 198 ? 32.992 5.050 2.226 1.00 31.63 198 VAL A O 1
ATOM 1497 N N . LEU A 1 199 ? 33.726 7.195 2.105 1.00 37.09 199 LEU A N 1
ATOM 1498 C CA . LEU A 1 199 ? 35.064 6.916 2.696 1.00 37.30 199 LEU A CA 1
ATOM 1499 C C . LEU A 1 199 ? 35.012 6.280 4.090 1.00 34.75 199 LEU A C 1
ATOM 1500 O O . LEU A 1 199 ? 35.724 5.291 4.294 1.00 35.97 199 LEU A O 1
ATOM 1505 N N . CYS A 1 200 ? 34.177 6.782 4.995 1.00 33.34 200 CYS A N 1
ATOM 1506 C CA . CYS A 1 200 ? 34.188 6.229 6.370 1.00 30.82 200 CYS A CA 1
ATOM 1507 C C . CYS A 1 200 ? 32.873 5.523 6.686 1.00 30.70 200 CYS A C 1
ATOM 1508 O O . CYS A 1 200 ? 32.935 4.385 7.156 1.00 30.89 200 CYS A O 1
ATOM 1511 N N . GLY A 1 201 ? 31.743 6.179 6.428 1.00 30.07 201 GLY A N 1
ATOM 1512 C CA . GLY A 1 201 ? 30.463 5.567 6.720 1.00 28.27 201 GLY A CA 1
ATOM 1513 C C . GLY A 1 201 ? 30.172 4.371 5.841 1.00 27.61 201 GLY A C 1
ATOM 1514 O O . GLY A 1 201 ? 29.937 3.267 6.337 1.00 28.86 201 GLY A O 1
ATOM 1515 N N . GLY A 1 202 ? 30.209 4.576 4.528 1.00 29.54 202 GLY A N 1
ATOM 1516 C CA . GLY A 1 202 ? 29.856 3.550 3.567 1.00 28.76 202 GLY A CA 1
ATOM 1517 C C . GLY A 1 202 ? 30.614 2.245 3.698 1.00 28.38 202 GLY A C 1
ATOM 1518 O O . GLY A 1 202 ? 30.001 1.192 3.903 1.00 29.11 202 GLY A O 1
ATOM 1519 N N . VAL A 1 203 ? 31.944 2.294 3.587 1.00 28.71 203 VAL A N 1
ATOM 1520 C CA . VAL A 1 203 ? 32.737 1.065 3.557 1.00 29.12 203 VAL A CA 1
ATOM 1521 C C . VAL A 1 203 ? 32.561 0.275 4.845 1.00 30.32 203 VAL A C 1
ATOM 1522 O O . VAL A 1 203 ? 32.408 -0.952 4.814 1.00 31.34 203 VAL A O 1
ATOM 1526 N N . THR A 1 204 ? 32.591 0.954 5.995 1.00 30.70 204 THR A N 1
ATOM 1527 C CA . THR A 1 204 ? 32.465 0.244 7.264 1.00 30.64 204 THR A CA 1
ATOM 1528 C C . THR A 1 204 ? 31.144 -0.509 7.336 1.00 30.16 204 THR A C 1
ATOM 1529 O O . THR A 1 204 ? 31.119 -1.704 7.648 1.00 30.77 204 THR A O 1
ATOM 1533 N N . GLU A 1 205 ? 30.034 0.161 7.011 1.00 29.33 205 GLU A N 1
ATOM 1534 C CA . GLU A 1 205 ? 28.744 -0.522 7.041 1.00 30.53 205 GLU A CA 1
ATOM 1535 C C . GLU A 1 205 ? 28.662 -1.593 5.961 1.00 30.95 205 GLU A C 1
ATOM 1536 O O . GLU A 1 205 ? 28.070 -2.657 6.180 1.00 30.91 205 GLU A O 1
ATOM 1542 N N . LEU A 1 206 ? 29.256 -1.334 4.794 1.00 31.25 206 LEU A N 1
ATOM 1543 C CA . LEU A 1 206 ? 29.311 -2.352 3.750 1.00 30.70 206 LEU A CA 1
ATOM 1544 C C . LEU A 1 206 ? 30.030 -3.600 4.244 1.00 30.84 206 LEU A C 1
ATOM 1545 O O . LEU A 1 206 ? 29.521 -4.718 4.107 1.00 30.27 206 LEU A O 1
ATOM 1550 N N . ILE A 1 207 ? 31.214 -3.423 4.832 1.00 32.26 207 ILE A N 1
ATOM 1551 C CA . ILE A 1 207 ? 31.976 -4.557 5.349 1.00 31.04 207 ILE A CA 1
ATOM 1552 C C . ILE A 1 207 ? 31.214 -5.252 6.467 1.00 32.47 207 ILE A C 1
ATOM 1553 O O . ILE A 1 207 ? 31.165 -6.487 6.529 1.00 32.42 207 ILE A O 1
ATOM 1558 N N . LYS A 1 208 ? 30.619 -4.472 7.374 1.00 32.42 208 LYS A N 1
ATOM 1559 C CA . LYS A 1 208 ? 29.878 -5.049 8.490 1.00 32.59 208 LYS A CA 1
ATOM 1560 C C . LYS A 1 208 ? 28.731 -5.922 7.998 1.00 33.64 208 LYS A C 1
ATOM 1561 O O . LYS A 1 208 ? 28.569 -7.061 8.447 1.00 35.81 208 LYS A O 1
ATOM 1567 N N . ALA A 1 209 ? 27.934 -5.409 7.056 1.00 34.00 209 ALA A N 1
ATOM 1568 C CA . ALA A 1 209 ? 26.778 -6.158 6.571 1.00 32.41 209 ALA A CA 1
ATOM 1569 C C . ALA A 1 209 ? 27.196 -7.466 5.909 1.00 34.19 209 ALA A C 1
ATOM 1570 O O . ALA A 1 209 ? 26.496 -8.480 6.025 1.00 34.00 209 ALA A O 1
ATOM 1572 N N . GLY A 1 210 ? 28.329 -7.465 5.211 1.00 34.67 210 GLY A N 1
ATOM 1573 C CA . GLY A 1 210 ? 28.813 -8.667 4.560 1.00 33.49 210 GLY A CA 1
ATOM 1574 C C . GLY A 1 210 ? 29.378 -9.675 5.537 1.00 32.89 210 GLY A C 1
ATOM 1575 O O . GLY A 1 210 ? 29.123 -10.876 5.421 1.00 32.39 210 GLY A O 1
ATOM 1576 N N . PHE A 1 211 ? 30.156 -9.193 6.504 1.00 33.70 211 PHE A N 1
ATOM 1577 C CA . PHE A 1 211 ? 30.705 -10.068 7.534 1.00 35.35 211 PHE A CA 1
ATOM 1578 C C . PHE A 1 211 ? 29.604 -10.823 8.267 1.00 37.73 211 PHE A C 1
ATOM 1579 O O . PHE A 1 211 ? 29.687 -12.043 8.453 1.00 36.41 211 PHE A O 1
ATOM 1587 N N . GLU A 1 212 ? 28.564 -10.110 8.696 1.00 41.30 212 GLU A N 1
ATOM 1588 C CA . GLU A 1 212 ? 27.519 -10.705 9.516 1.00 41.80 212 GLU A CA 1
ATOM 1589 C C . GLU A 1 212 ? 26.530 -11.523 8.704 1.00 43.20 212 GLU A C 1
ATOM 1590 O O . GLU A 1 212 ? 25.825 -12.358 9.278 1.00 45.06 212 GLU A O 1
ATOM 1596 N N . THR A 1 213 ? 26.460 -11.301 7.390 1.00 39.72 213 THR A N 1
ATOM 1597 C CA . THR A 1 213 ? 25.670 -12.183 6.537 1.00 37.94 213 THR A CA 1
ATOM 1598 C C . THR A 1 213 ? 26.224 -13.599 6.563 1.00 36.91 213 THR A C 1
ATOM 1599 O O . THR A 1 213 ? 25.465 -14.570 6.654 1.00 39.34 213 THR A O 1
ATOM 1603 N N . LEU A 1 214 ? 27.549 -13.730 6.499 1.00 35.58 214 LEU A N 1
ATOM 1604 C CA . LEU A 1 214 ? 28.184 -15.041 6.493 1.00 34.35 214 LEU A CA 1
ATOM 1605 C C . LEU A 1 214 ? 28.196 -15.675 7.878 1.00 35.33 214 LEU A C 1
ATOM 1606 O O . LEU A 1 214 ? 27.944 -16.877 8.011 1.00 35.33 214 LEU A O 1
ATOM 1611 N N . VAL A 1 215 ? 28.508 -14.892 8.911 1.00 35.65 215 VAL A N 1
ATOM 1612 C CA . VAL A 1 215 ? 28.572 -15.427 10.270 1.00 35.73 215 VAL A CA 1
ATOM 1613 C C . VAL A 1 215 ? 27.215 -15.976 10.690 1.00 37.95 215 VAL A C 1
ATOM 1614 O O . VAL A 1 215 ? 27.110 -17.093 11.210 1.00 37.73 215 VAL A O 1
ATOM 1618 N N . GLU A 1 216 ? 26.153 -15.203 10.467 1.00 43.80 216 GLU A N 1
ATOM 1619 C CA . GLU A 1 216 ? 24.822 -15.669 10.826 1.00 45.44 216 GLU A CA 1
ATOM 1620 C C . GLU A 1 216 ? 24.342 -16.798 9.925 1.00 44.93 216 GLU A C 1
ATOM 1621 O O . GLU A 1 216 ? 23.399 -17.507 10.289 1.00 45.15 216 GLU A O 1
ATOM 1627 N N . ALA A 1 217 ? 24.963 -16.980 8.761 1.00 39.66 217 ALA A N 1
ATOM 1628 C CA . ALA A 1 217 ? 24.704 -18.154 7.939 1.00 37.70 217 ALA A CA 1
ATOM 1629 C C . ALA A 1 217 ? 25.433 -19.392 8.445 1.00 35.42 217 ALA A C 1
ATOM 1630 O O . ALA A 1 217 ? 25.177 -20.491 7.944 1.00 35.69 217 ALA A O 1
ATOM 1632 N N . GLY A 1 218 ? 26.338 -19.245 9.409 1.00 35.17 218 GLY A N 1
ATOM 1633 C CA . GLY A 1 218 ? 27.018 -20.376 9.999 1.00 34.20 218 GLY A CA 1
ATOM 1634 C C . GLY A 1 218 ? 28.454 -20.585 9.570 1.00 31.84 218 GLY A C 1
ATOM 1635 O O . GLY A 1 218 ? 29.064 -21.571 9.998 1.00 30.20 218 GLY A O 1
ATOM 1636 N N . TYR A 1 219 ? 29.012 -19.711 8.740 1.00 31.71 219 TYR A N 1
ATOM 1637 C CA . TYR A 1 219 ? 30.403 -19.841 8.335 1.00 30.67 219 TYR A CA 1
ATOM 1638 C C . TYR A 1 219 ? 31.315 -19.239 9.395 1.00 32.01 219 TYR A C 1
ATOM 1639 O O . TYR A 1 219 ? 30.885 -18.457 10.245 1.00 34.36 219 TYR A O 1
ATOM 1648 N N . SER A 1 220 ? 32.570 -19.701 9.387 1.00 33.98 220 SER A N 1
ATOM 1649 C CA . SER A 1 220 ? 33.599 -19.298 10.382 1.00 34.16 220 SER A CA 1
ATOM 1650 C C . SER A 1 220 ? 33.809 -17.781 10.388 1.00 35.02 220 SER A C 1
ATOM 1651 O O . SER A 1 220 ? 33.909 -17.190 9.294 1.00 36.18 220 SER A O 1
ATOM 1654 N N . PRO A 1 221 ? 33.881 -17.130 11.571 1.00 34.77 221 PRO A N 1
ATOM 1655 C CA . PRO A 1 221 ? 34.118 -15.689 11.646 1.00 35.05 221 PRO A CA 1
ATOM 1656 C C . PRO A 1 221 ? 35.537 -15.387 11.141 1.00 36.06 221 PRO A C 1
ATOM 1657 O O . PRO A 1 221 ? 35.740 -14.323 10.584 1.00 36.83 221 PRO A O 1
ATOM 1661 N N . GLU A 1 222 ? 36.472 -16.322 11.348 1.00 36.14 222 GLU A N 1
ATOM 1662 C CA . GLU A 1 222 ? 37.838 -16.133 10.868 1.00 35.87 222 GLU A CA 1
ATOM 1663 C C . GLU A 1 222 ? 37.877 -16.055 9.344 1.00 37.92 222 GLU A C 1
ATOM 1664 O O . GLU A 1 222 ? 38.504 -15.152 8.776 1.00 38.26 222 GLU A O 1
ATOM 1670 N N . MET A 1 223 ? 37.194 -16.984 8.666 1.00 40.81 223 MET A N 1
ATOM 1671 C CA . MET A 1 223 ? 37.106 -16.936 7.210 1.00 41.81 223 MET A CA 1
ATOM 1672 C C . MET A 1 223 ? 36.372 -15.687 6.749 1.00 44.38 223 MET A C 1
ATOM 1673 O O . MET A 1 223 ? 36.773 -15.050 5.768 1.00 45.89 223 MET A O 1
ATOM 1678 N N . ALA A 1 224 ? 35.301 -15.315 7.455 1.00 39.18 224 ALA A N 1
ATOM 1679 C CA . ALA A 1 224 ? 34.506 -14.164 7.042 1.00 39.23 224 ALA A CA 1
ATOM 1680 C C . ALA A 1 224 ? 35.328 -12.886 7.063 1.00 38.61 224 ALA A C 1
ATOM 1681 O O . ALA A 1 224 ? 35.129 -12.003 6.221 1.00 37.42 224 ALA A O 1
ATOM 1683 N N . TYR A 1 225 ? 36.246 -12.758 8.023 1.00 37.55 225 TYR A N 1
ATOM 1684 C CA . TYR A 1 225 ? 37.098 -11.576 8.072 1.00 37.99 225 TYR A CA 1
ATOM 1685 C C . TYR A 1 225 ? 37.965 -11.464 6.823 1.00 37.85 225 TYR A C 1
ATOM 1686 O O . TYR A 1 225 ? 38.010 -10.410 6.178 1.00 37.86 225 TYR A O 1
ATOM 1695 N N . PHE A 1 226 ? 38.673 -12.544 6.475 1.00 38.22 226 PHE A N 1
ATOM 1696 C CA . PHE A 1 226 ? 39.580 -12.518 5.331 1.00 38.38 226 PHE A CA 1
ATOM 1697 C C . PHE A 1 226 ? 38.855 -12.170 4.035 1.00 40.50 226 PHE A C 1
ATOM 1698 O O . PHE A 1 226 ? 39.422 -11.497 3.169 1.00 42.11 226 PHE A O 1
ATOM 1706 N N . GLU A 1 227 ? 37.607 -12.613 3.888 1.00 48.72 227 GLU A N 1
ATOM 1707 C CA . GLU A 1 227 ? 36.898 -12.543 2.616 1.00 46.56 227 GLU A CA 1
ATOM 1708 C C . GLU A 1 227 ? 36.086 -11.267 2.433 1.00 46.17 227 GLU A C 1
ATOM 1709 O O . GLU A 1 227 ? 35.805 -10.889 1.291 1.00 43.40 227 GLU A O 1
ATOM 1715 N N . THR A 1 228 ? 35.699 -10.590 3.517 1.00 41.84 228 THR A N 1
ATOM 1716 C CA . THR A 1 228 ? 34.936 -9.355 3.409 1.00 38.92 228 THR A CA 1
ATOM 1717 C C . THR A 1 228 ? 35.716 -8.113 3.805 1.00 36.67 228 THR A C 1
ATOM 1718 O O . THR A 1 228 ? 35.282 -7.006 3.474 1.00 33.72 228 THR A O 1
ATOM 1722 N N . CYS A 1 229 ? 36.851 -8.261 4.487 1.00 37.35 229 CYS A N 1
ATOM 1723 C CA . CYS A 1 229 ? 37.539 -7.114 5.066 1.00 36.41 229 CYS A CA 1
ATOM 1724 C C . CYS A 1 229 ? 39.015 -7.076 4.684 1.00 36.79 229 CYS A C 1
ATOM 1725 O O . CYS A 1 229 ? 39.505 -6.068 4.163 1.00 36.59 229 CYS A O 1
ATOM 1728 N N . HIS A 1 230 ? 39.732 -8.170 4.947 1.00 37.69 230 HIS A N 1
ATOM 1729 C CA . HIS A 1 230 ? 41.172 -8.193 4.712 1.00 36.54 230 HIS A CA 1
ATOM 1730 C C . HIS A 1 230 ? 41.494 -8.101 3.227 1.00 36.71 230 HIS A C 1
ATOM 1731 O O . HIS A 1 230 ? 42.374 -7.336 2.820 1.00 38.75 230 HIS A O 1
ATOM 1738 N N . GLU A 1 231 ? 40.790 -8.875 2.400 1.00 36.01 231 GLU A N 1
ATOM 1739 C CA . GLU A 1 231 ? 41.024 -8.866 0.961 1.00 38.43 231 GLU A CA 1
ATOM 1740 C C . GLU A 1 231 ? 40.621 -7.551 0.302 1.00 41.17 231 GLU A C 1
ATOM 1741 O O . GLU A 1 231 ? 40.971 -7.327 -0.862 1.00 42.13 231 GLU A O 1
ATOM 1747 N N . LEU A 1 232 ? 39.917 -6.686 1.037 1.00 39.15 232 LEU A N 1
ATOM 1748 C CA . LEU A 1 232 ? 39.477 -5.385 0.466 1.00 39.33 232 LEU A CA 1
ATOM 1749 C C . LEU A 1 232 ? 40.699 -4.493 0.213 1.00 41.93 232 LEU A C 1
ATOM 1750 O O . LEU A 1 232 ? 40.738 -3.853 -0.847 1.00 41.63 232 LEU A O 1
ATOM 1755 N N . LYS A 1 233 ? 41.656 -4.485 1.147 1.00 46.24 233 LYS A N 1
ATOM 1756 C CA . LYS A 1 233 ? 42.881 -3.647 1.032 1.00 44.99 233 LYS A CA 1
ATOM 1757 C C . LYS A 1 233 ? 43.647 -3.989 -0.252 1.00 43.81 233 LYS A C 1
ATOM 1758 O O . LYS A 1 233 ? 44.172 -3.053 -0.887 1.00 42.73 233 LYS A O 1
ATOM 1764 N N . LEU A 1 234 ? 43.708 -5.275 -0.615 1.00 43.45 234 LEU A N 1
ATOM 1765 C CA . LEU A 1 234 ? 44.434 -5.695 -1.801 1.00 44.42 234 LEU A CA 1
ATOM 1766 C C . LEU A 1 234 ? 43.684 -5.353 -3.081 1.00 42.89 234 LEU A C 1
ATOM 1767 O O . LEU A 1 234 ? 44.307 -5.273 -4.144 1.00 45.10 234 LEU A O 1
ATOM 1772 N N . ILE A 1 235 ? 42.370 -5.127 -3.001 1.00 41.41 235 ILE A N 1
ATOM 1773 C CA . ILE A 1 235 ? 41.588 -4.800 -4.191 1.00 40.06 235 ILE A CA 1
ATOM 1774 C C . ILE A 1 235 ? 41.651 -3.308 -4.506 1.00 40.56 235 ILE A C 1
ATOM 1775 O O . ILE A 1 235 ? 41.811 -2.920 -5.669 1.00 40.69 235 ILE A O 1
ATOM 178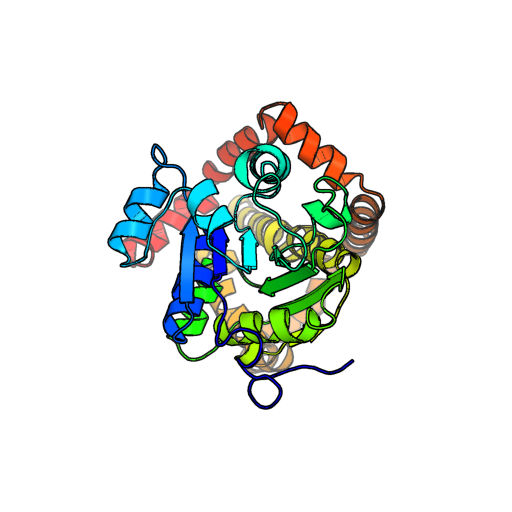0 N N . ILE A 1 236 ? 41.523 -2.449 -3.490 1.00 41.64 236 ILE A N 1
ATOM 1781 C CA . ILE A 1 236 ? 41.450 -1.009 -3.732 1.00 39.80 236 ILE A CA 1
ATOM 1782 C C . ILE A 1 236 ? 42.744 -0.489 -4.340 1.00 41.93 236 ILE A C 1
ATOM 1783 O O . ILE A 1 236 ? 42.725 0.452 -5.144 1.00 41.06 236 ILE A O 1
ATOM 1788 N N . ASP A 1 237 ? 43.882 -1.097 -3.981 1.00 43.55 237 ASP A N 1
ATOM 1789 C CA . ASP A 1 237 ? 45.162 -0.729 -4.583 1.00 43.49 237 ASP A CA 1
ATOM 1790 C C . ASP A 1 237 ? 45.078 -0.729 -6.103 1.00 42.80 237 ASP A C 1
ATOM 1791 O O . ASP A 1 237 ? 45.582 0.189 -6.760 1.00 44.71 237 ASP A O 1
ATOM 1796 N N . LEU A 1 238 ? 44.426 -1.747 -6.674 1.00 44.91 238 LEU A N 1
ATOM 1797 C CA . LEU A 1 238 ? 44.303 -1.850 -8.125 1.00 43.12 238 LEU A CA 1
ATOM 1798 C C . LEU A 1 238 ? 43.572 -0.649 -8.708 1.00 43.41 238 LEU A C 1
ATOM 1799 O O . LEU A 1 238 ? 43.961 -0.129 -9.760 1.00 44.07 238 LEU A O 1
ATOM 1804 N N . ILE A 1 239 ? 42.504 -0.219 -8.028 1.00 42.58 239 ILE A N 1
ATOM 1805 C CA . ILE A 1 239 ? 41.698 0.952 -8.489 1.00 42.00 239 ILE A CA 1
ATOM 1806 C C . ILE A 1 239 ? 42.563 2.212 -8.376 1.00 42.69 239 ILE A C 1
ATOM 1807 O O . ILE A 1 239 ? 42.582 3.008 -9.336 1.00 43.70 239 ILE A O 1
ATOM 1812 N N . TYR A 1 240 ? 43.247 2.372 -7.239 1.00 42.37 240 TYR A N 1
ATOM 1813 C CA . TYR A 1 240 ? 44.117 3.516 -6.989 1.00 43.86 240 TYR A CA 1
ATOM 1814 C C . TYR A 1 240 ? 45.132 3.715 -8.107 1.00 47.12 240 TYR A C 1
ATOM 1815 O O . TYR A 1 240 ? 45.455 4.851 -8.476 1.00 48.65 240 TYR A O 1
ATOM 1824 N N . GLN A 1 241 ? 45.637 2.619 -8.666 1.00 47.67 241 GLN A N 1
ATOM 1825 C CA . GLN A 1 241 ? 46.661 2.691 -9.694 1.00 47.70 241 GLN A CA 1
ATOM 1826 C C . GLN A 1 241 ? 46.112 2.598 -11.111 1.00 47.93 241 GLN A C 1
ATOM 1827 O O . GLN A 1 241 ? 46.776 3.067 -12.037 1.00 49.14 241 GLN A O 1
ATOM 1833 N N . LYS A 1 242 ? 44.933 1.998 -11.308 1.00 48.05 242 LYS A N 1
ATOM 1834 C CA . LYS A 1 242 ? 44.420 1.761 -12.652 1.00 47.68 242 LYS A CA 1
ATOM 1835 C C . LYS A 1 242 ? 42.913 1.928 -12.793 1.00 47.31 242 LYS A C 1
ATOM 1836 O O . LYS A 1 242 ? 42.397 1.784 -13.906 1.00 46.29 242 LYS A O 1
ATOM 1842 N N . GLY A 1 243 ? 42.193 2.208 -11.711 1.00 44.60 243 GLY A N 1
ATOM 1843 C CA . GLY A 1 243 ? 40.757 2.379 -11.804 1.00 44.02 243 GLY A CA 1
ATOM 1844 C C . GLY A 1 243 ? 40.017 1.053 -11.801 1.00 42.54 243 GLY A C 1
ATOM 1845 O O . GLY A 1 243 ? 40.524 0.019 -11.356 1.00 43.53 243 GLY A O 1
ATOM 1846 N N . PHE A 1 244 ? 38.786 1.094 -12.317 1.00 42.46 244 PHE A N 1
ATOM 1847 C CA . PHE A 1 244 ? 37.962 -0.110 -12.346 1.00 42.55 244 PHE A CA 1
ATOM 1848 C C . PHE A 1 244 ? 38.485 -1.121 -13.362 1.00 42.50 244 PHE A C 1
ATOM 1849 O O . PHE A 1 244 ? 38.360 -2.331 -13.150 1.00 43.25 244 PHE A O 1
ATOM 1857 N N . ALA A 1 245 ? 39.099 -0.651 -14.449 1.00 47.80 245 ALA A N 1
ATOM 1858 C CA . ALA A 1 245 ? 39.556 -1.564 -15.492 1.00 47.92 245 ALA A CA 1
ATOM 1859 C C . ALA A 1 245 ? 40.772 -2.367 -15.047 1.00 47.79 245 ALA A C 1
ATOM 1860 O O . ALA A 1 245 ? 40.868 -3.568 -15.330 1.00 46.76 245 ALA A O 1
ATOM 1862 N N . GLY A 1 246 ? 41.729 -1.718 -14.386 1.00 44.18 246 GLY A N 1
ATOM 1863 C CA . GLY A 1 246 ? 42.853 -2.457 -13.838 1.00 44.53 246 GLY A CA 1
ATOM 1864 C C . GLY A 1 246 ? 42.448 -3.500 -12.818 1.00 43.18 246 GLY A C 1
ATOM 1865 O O . GLY A 1 246 ? 43.081 -4.556 -12.720 1.00 43.43 246 GLY A O 1
ATOM 1866 N N . MET A 1 247 ? 41.403 -3.223 -12.034 1.00 44.62 247 MET A N 1
ATOM 1867 C CA . MET A 1 247 ? 40.908 -4.208 -11.081 1.00 44.33 247 MET A CA 1
ATOM 1868 C C . MET A 1 247 ? 40.152 -5.334 -11.779 1.00 44.03 247 MET A C 1
ATOM 1869 O O . MET A 1 247 ? 40.353 -6.508 -11.453 1.00 44.21 247 MET A O 1
ATOM 1874 N N . TRP A 1 248 ? 39.285 -5.002 -12.743 1.00 42.61 248 TRP A N 1
ATOM 1875 C CA . TRP A 1 248 ? 38.513 -6.041 -13.420 1.00 39.13 248 TRP A CA 1
ATOM 1876 C C . TRP A 1 248 ? 39.416 -7.006 -14.179 1.00 39.00 248 TRP A C 1
ATOM 1877 O O . TRP A 1 248 ? 39.076 -8.185 -14.326 1.00 36.14 248 TRP A O 1
ATOM 1888 N N . ASN A 1 249 ? 40.579 -6.537 -14.636 1.00 40.13 249 ASN A N 1
ATOM 1889 C CA . ASN A 1 249 ? 41.460 -7.393 -15.421 1.00 39.62 249 ASN A CA 1
ATOM 1890 C C . ASN A 1 249 ? 42.256 -8.344 -14.536 1.00 37.90 249 ASN A C 1
ATOM 1891 O O . ASN A 1 249 ? 42.411 -9.522 -14.873 1.00 37.99 249 ASN A O 1
ATOM 1896 N N . ASP A 1 250 ? 42.757 -7.865 -13.398 1.00 38.38 250 ASP A N 1
ATOM 1897 C CA . ASP A 1 250 ? 43.499 -8.754 -12.514 1.00 39.25 250 ASP A CA 1
ATOM 1898 C C . ASP A 1 250 ? 42.581 -9.774 -11.851 1.00 39.48 250 ASP A C 1
ATOM 1899 O O . ASP A 1 250 ? 42.978 -10.927 -11.644 1.00 40.30 250 ASP A O 1
ATOM 1904 N N . VAL A 1 251 ? 41.359 -9.371 -11.492 1.00 38.85 251 VAL A N 1
ATOM 1905 C CA . VAL A 1 251 ? 40.442 -10.327 -10.882 1.00 37.55 251 VAL A CA 1
ATOM 1906 C C . VAL A 1 251 ? 39.949 -11.316 -11.932 1.00 36.38 251 VAL A C 1
ATOM 1907 O O . VAL A 1 251 ? 39.941 -11.048 -13.138 1.00 37.13 251 VAL A O 1
ATOM 1911 N N . SER A 1 252 ? 39.534 -12.483 -11.454 1.00 34.59 252 SER A N 1
ATOM 1912 C CA . SER A 1 252 ? 39.052 -13.527 -12.340 1.00 35.10 252 SER A CA 1
ATOM 1913 C C . SER A 1 252 ? 37.775 -13.095 -13.055 1.00 32.20 252 SER A C 1
ATOM 1914 O O . SER A 1 252 ? 37.035 -12.218 -12.601 1.00 32.90 252 SER A O 1
ATOM 1917 N N . ASN A 1 253 ? 37.516 -13.733 -14.195 1.00 32.16 253 ASN A N 1
ATOM 1918 C CA . ASN A 1 253 ? 36.268 -13.481 -14.907 1.00 31.63 253 ASN A CA 1
ATOM 1919 C C . ASN A 1 253 ? 35.061 -13.894 -14.077 1.00 29.50 253 ASN A C 1
ATOM 1920 O O . ASN A 1 253 ? 33.984 -13.303 -14.210 1.00 29.06 253 ASN A O 1
ATOM 1925 N N . THR A 1 254 ? 35.217 -14.921 -13.236 1.00 29.90 254 THR A N 1
ATOM 1926 C CA . THR A 1 254 ? 34.142 -15.323 -12.337 1.00 27.40 254 THR A CA 1
ATOM 1927 C C . THR A 1 254 ? 33.826 -14.219 -11.335 1.00 27.98 254 THR A C 1
ATOM 1928 O O . THR A 1 254 ? 32.655 -13.938 -11.056 1.00 28.42 254 THR A O 1
ATOM 1932 N N . ALA A 1 255 ? 34.862 -13.576 -10.791 1.00 28.30 255 ALA A N 1
ATOM 1933 C CA . ALA A 1 255 ? 34.637 -12.444 -9.902 1.00 26.49 255 ALA A CA 1
ATOM 1934 C C . ALA A 1 255 ? 34.107 -11.240 -10.662 1.00 28.78 255 ALA A C 1
ATOM 1935 O O . ALA A 1 255 ? 33.303 -10.472 -10.121 1.00 30.95 255 ALA A O 1
ATOM 1937 N N . GLU A 1 256 ? 34.540 -11.057 -11.910 1.00 28.22 256 GLU A N 1
ATOM 1938 C CA . GLU A 1 256 ? 34.077 -9.915 -12.690 1.00 28.25 256 GLU A CA 1
ATOM 1939 C C . GLU A 1 256 ? 32.596 -10.034 -13.025 1.00 26.63 256 GLU A C 1
ATOM 1940 O O . GLU A 1 256 ? 31.862 -9.044 -12.950 1.00 27.03 256 GLU A O 1
ATOM 1946 N N . TYR A 1 257 ? 32.136 -11.230 -13.396 1.00 26.88 257 TYR A N 1
ATOM 1947 C CA . TYR A 1 257 ? 30.731 -11.384 -13.764 1.00 24.84 257 TYR A CA 1
ATOM 1948 C C . TYR A 1 257 ? 29.822 -11.310 -12.544 1.00 24.85 257 TYR A C 1
ATOM 1949 O O . TYR A 1 257 ? 28.723 -10.749 -12.619 1.00 26.16 257 TYR A O 1
ATOM 1958 N N . GLY A 1 258 ? 30.259 -11.870 -11.414 1.00 26.47 258 GLY A N 1
ATOM 1959 C CA . GLY A 1 258 ? 29.431 -11.836 -10.221 1.00 24.52 258 GLY A CA 1
ATOM 1960 C C . GLY A 1 258 ? 29.273 -10.436 -9.662 1.00 24.80 258 GLY A C 1
ATOM 1961 O O . GLY A 1 258 ? 28.177 -10.042 -9.256 1.00 25.72 258 GLY A O 1
ATOM 1962 N N . GLY A 1 259 ? 30.357 -9.660 -9.647 1.00 24.75 259 GLY A N 1
ATOM 1963 C CA . GLY A 1 259 ? 30.270 -8.305 -9.131 1.00 25.68 259 GLY A CA 1
ATOM 1964 C C . GLY A 1 259 ? 29.497 -7.374 -10.044 1.00 26.15 259 GLY A C 1
ATOM 1965 O O . GLY A 1 259 ? 28.749 -6.513 -9.574 1.00 26.65 259 GLY A O 1
ATOM 1966 N N . LEU A 1 260 ? 29.667 -7.525 -11.360 1.00 26.61 260 LEU A N 1
ATOM 1967 C CA . LEU A 1 260 ? 28.961 -6.658 -12.295 1.00 25.99 260 LEU A CA 1
ATOM 1968 C C . LEU A 1 260 ? 27.454 -6.864 -12.241 1.00 24.98 260 LEU A C 1
ATOM 1969 O O . LEU A 1 260 ? 26.697 -5.907 -12.426 1.00 24.21 260 LEU A O 1
ATOM 1974 N N . THR A 1 261 ? 26.995 -8.096 -12.009 1.00 24.50 261 THR A N 1
ATOM 1975 C CA . THR A 1 261 ? 25.566 -8.381 -12.025 1.00 23.79 261 THR A CA 1
ATOM 1976 C C . THR A 1 261 ? 24.894 -8.209 -10.666 1.00 26.02 261 THR A C 1
ATOM 1977 O O . THR A 1 261 ? 23.683 -7.976 -10.619 1.00 25.95 261 THR A O 1
ATOM 1981 N N . ARG A 1 262 ? 25.637 -8.304 -9.566 1.00 24.80 262 ARG A N 1
ATOM 1982 C CA . ARG A 1 262 ? 25.030 -8.281 -8.241 1.00 25.81 262 ARG A CA 1
ATOM 1983 C C . ARG A 1 262 ? 25.072 -6.918 -7.564 1.00 27.93 262 ARG A C 1
ATOM 1984 O O . ARG A 1 262 ? 24.326 -6.703 -6.604 1.00 29.61 262 ARG A O 1
ATOM 1992 N N . ARG A 1 263 ? 25.911 -5.996 -8.036 1.00 28.39 263 ARG A N 1
ATOM 1993 C CA . ARG A 1 263 ? 26.171 -4.780 -7.272 1.00 29.31 263 ARG A CA 1
ATOM 1994 C C . ARG A 1 263 ? 24.990 -3.820 -7.284 1.00 30.08 263 ARG A C 1
ATOM 1995 O O . ARG A 1 263 ? 24.773 -3.111 -6.297 1.00 29.57 263 ARG A O 1
ATOM 2003 N N . SER A 1 264 ? 24.224 -3.769 -8.379 1.00 30.69 264 SER A N 1
ATOM 2004 C CA . SER A 1 264 ? 23.038 -2.921 -8.408 1.00 29.84 264 SER A CA 1
ATOM 2005 C C . SER A 1 264 ? 22.063 -3.280 -7.298 1.00 29.63 264 SER A C 1
ATOM 2006 O O . SER A 1 264 ? 21.237 -2.447 -6.914 1.00 30.31 264 SER A O 1
ATOM 2009 N N . ARG A 1 265 ? 22.157 -4.500 -6.771 1.00 30.00 265 ARG A N 1
ATOM 2010 C CA . ARG A 1 265 ? 21.250 -4.979 -5.738 1.00 29.84 265 ARG A CA 1
ATOM 2011 C C . ARG A 1 265 ? 21.692 -4.544 -4.346 1.00 31.50 265 ARG A C 1
ATOM 2012 O O . ARG A 1 265 ? 20.851 -4.398 -3.452 1.00 31.64 265 ARG A O 1
ATOM 2020 N N . VAL A 1 266 ? 22.990 -4.339 -4.144 1.00 31.27 266 VAL A N 1
ATOM 2021 C CA . VAL A 1 266 ? 23.489 -3.923 -2.836 1.00 31.02 266 VAL A CA 1
ATOM 2022 C C . VAL A 1 266 ? 23.368 -2.412 -2.669 1.00 31.82 266 VAL A C 1
ATOM 2023 O O . VAL A 1 266 ? 22.769 -1.916 -1.708 1.00 31.16 266 VAL A O 1
ATOM 2027 N N . ILE A 1 267 ? 23.960 -1.651 -3.583 1.00 32.69 267 ILE A N 1
ATOM 2028 C CA . ILE A 1 267 ? 23.777 -0.205 -3.607 1.00 30.75 267 ILE A CA 1
ATOM 2029 C C . ILE A 1 267 ? 22.578 0.043 -4.513 1.00 31.37 267 ILE A C 1
ATOM 2030 O O . ILE A 1 267 ? 22.707 0.108 -5.732 1.00 30.82 267 ILE A O 1
ATOM 2035 N N . ASN A 1 268 ? 21.405 0.148 -3.913 1.00 31.79 268 ASN A N 1
ATOM 2036 C CA . ASN A 1 268 ? 20.158 0.203 -4.651 1.00 33.73 268 ASN A CA 1
ATOM 2037 C C . ASN A 1 268 ? 19.722 1.651 -4.854 1.00 36.71 268 ASN A C 1
ATOM 2038 O O . ASN A 1 268 ? 20.449 2.597 -4.538 1.00 38.37 268 ASN A O 1
ATOM 2043 N N . GLU A 1 269 ? 18.510 1.830 -5.383 1.00 36.88 269 GLU A N 1
ATOM 2044 C CA . GLU A 1 269 ? 17.960 3.174 -5.524 1.00 38.39 269 GLU A CA 1
ATOM 2045 C C . GLU A 1 269 ? 17.676 3.802 -4.165 1.00 39.54 269 GLU A C 1
ATOM 2046 O O . GLU A 1 269 ? 17.879 5.008 -3.981 1.00 40.13 269 GLU A O 1
ATOM 2052 N N . GLN A 1 270 ? 17.276 2.985 -3.188 1.00 37.75 270 GLN A N 1
ATOM 2053 C CA . GLN A 1 270 ? 17.002 3.510 -1.822 1.00 37.34 270 GLN A CA 1
ATOM 2054 C C . GLN A 1 270 ? 18.260 4.199 -1.274 1.00 36.88 270 GLN A C 1
ATOM 2055 O O . GLN A 1 270 ? 18.130 5.299 -0.721 1.00 37.14 270 GLN A O 1
ATOM 2061 N N . SER A 1 271 ? 19.429 3.570 -1.436 1.00 37.11 271 SER A N 1
ATOM 2062 C CA . SER A 1 271 ? 20.705 4.150 -0.937 1.00 34.84 271 SER A CA 1
ATOM 2063 C C . SER A 1 271 ? 21.042 5.430 -1.713 1.00 36.28 271 SER A C 1
ATOM 2064 O O . SER A 1 271 ? 21.575 6.374 -1.097 1.00 35.61 271 SER A O 1
ATOM 2067 N N . ARG A 1 272 ? 20.716 5.462 -3.005 1.00 37.56 272 ARG A N 1
ATOM 2068 C CA . ARG A 1 272 ? 20.967 6.636 -3.878 1.00 41.86 272 ARG A CA 1
ATOM 2069 C C . ARG A 1 272 ? 20.095 7.807 -3.414 1.00 38.22 272 ARG A C 1
ATOM 2070 O O . ARG A 1 272 ? 20.575 8.928 -3.447 1.00 37.43 272 ARG A O 1
ATOM 2078 N N . GLN A 1 273 ? 18.864 7.527 -2.988 1.00 44.98 273 GLN A N 1
ATOM 2079 C CA . GLN A 1 273 ? 17.927 8.562 -2.480 1.00 44.95 273 GLN A CA 1
ATOM 2080 C C . GLN A 1 273 ? 18.512 9.161 -1.201 1.00 43.32 273 GLN A C 1
ATOM 2081 O O . GLN A 1 273 ? 18.451 10.385 -1.032 1.00 44.38 273 GLN A O 1
ATOM 2087 N N . GLU A 1 274 ? 19.045 8.303 -0.325 1.00 38.29 274 GLU A N 1
ATOM 2088 C CA . GLU A 1 274 ? 19.617 8.747 0.974 1.00 34.67 274 GLU A CA 1
ATOM 2089 C C . GLU A 1 274 ? 20.875 9.589 0.736 1.00 30.93 274 GLU A C 1
ATOM 2090 O O . GLU A 1 274 ? 21.064 10.559 1.474 1.00 30.12 274 GLU A O 1
ATOM 2096 N N . MET A 1 275 ? 21.699 9.230 -0.252 1.00 31.73 275 MET A N 1
ATOM 2097 C CA . MET A 1 275 ? 22.900 10.027 -0.496 1.00 30.86 275 MET A CA 1
ATOM 2098 C C . MET A 1 275 ? 22.553 11.452 -0.899 1.00 30.97 275 MET A C 1
ATOM 2099 O O . MET A 1 275 ? 23.315 12.383 -0.613 1.00 28.04 275 MET A O 1
ATOM 2104 N N . ARG A 1 276 ? 21.402 11.617 -1.551 1.00 32.93 276 ARG A N 1
ATOM 2105 C CA . ARG A 1 276 ? 20.944 12.962 -1.980 1.00 32.93 276 ARG A CA 1
ATOM 2106 C C . ARG A 1 276 ? 20.516 13.755 -0.740 1.00 32.56 276 ARG A C 1
ATOM 2107 O O . ARG A 1 276 ? 20.795 14.959 -0.683 1.00 32.07 276 ARG A O 1
ATOM 2115 N N . LYS A 1 277 ? 19.881 13.084 0.220 1.00 34.07 277 LYS A N 1
ATOM 2116 C CA . LYS A 1 277 ? 19.418 13.762 1.463 1.00 32.98 277 LYS A CA 1
ATOM 2117 C C . LYS A 1 277 ? 20.630 14.090 2.345 1.00 27.66 277 LYS A C 1
ATOM 2118 O O . LYS A 1 277 ? 20.664 15.169 2.941 1.00 29.28 277 LYS A O 1
ATOM 2124 N N . ILE A 1 278 ? 21.586 13.172 2.441 1.00 28.15 278 ILE A N 1
ATOM 2125 C CA . ILE A 1 278 ? 22.802 13.433 3.210 1.00 27.86 278 ILE A CA 1
ATOM 2126 C C . ILE A 1 278 ? 23.490 14.695 2.705 1.00 26.86 278 ILE A C 1
ATOM 2127 O O . ILE A 1 278 ? 23.958 15.525 3.495 1.00 25.37 278 ILE A O 1
ATOM 2132 N N . LEU A 1 279 ? 23.549 14.864 1.383 1.00 27.83 279 LEU A N 1
ATOM 2133 C CA . LEU A 1 279 ? 24.171 16.051 0.809 1.00 27.44 279 LEU A CA 1
ATOM 2134 C C . LEU A 1 279 ? 23.369 17.312 1.109 1.00 28.23 279 LEU A C 1
ATOM 2135 O O . LEU A 1 279 ? 23.957 18.381 1.293 1.00 29.54 279 LEU A O 1
ATOM 2140 N N . LYS A 1 280 ? 22.038 17.213 1.179 1.00 29.12 280 LYS A N 1
ATOM 2141 C CA . LYS A 1 280 ? 21.235 18.401 1.450 1.00 28.72 280 LYS A CA 1
ATOM 2142 C C . LYS A 1 280 ? 21.314 18.805 2.917 1.00 27.46 280 LYS A C 1
ATOM 2143 O O . LYS A 1 280 ? 21.215 19.995 3.239 1.00 27.98 280 LYS A O 1
ATOM 2149 N N . GLU A 1 281 ? 21.487 17.838 3.818 1.00 26.99 281 GLU A N 1
ATOM 2150 C CA . GLU A 1 281 ? 21.678 18.184 5.221 1.00 26.75 281 GLU A CA 1
ATOM 2151 C C . GLU A 1 281 ? 22.985 18.931 5.438 1.00 26.38 281 GLU A C 1
ATOM 2152 O O . GLU A 1 281 ? 23.054 19.814 6.298 1.00 27.66 281 GLU A O 1
ATOM 2158 N N . ILE A 1 282 ? 24.027 18.582 4.684 1.00 27.39 282 ILE A N 1
ATOM 2159 C CA . ILE A 1 282 ? 25.287 19.321 4.732 1.00 26.57 282 ILE A CA 1
ATOM 2160 C C . ILE A 1 282 ? 25.111 20.715 4.148 1.00 27.42 282 ILE A C 1
ATOM 2161 O O . ILE A 1 282 ? 25.506 21.717 4.755 1.00 28.48 282 ILE A O 1
ATOM 2166 N N . GLN A 1 283 ? 24.508 20.794 2.956 1.00 28.58 283 GLN A N 1
ATOM 2167 C CA . GLN A 1 283 ? 24.451 22.048 2.211 1.00 29.00 283 GLN A CA 1
ATOM 2168 C C . GLN A 1 283 ? 23.708 23.133 2.975 1.00 29.14 283 GLN A C 1
ATOM 2169 O O . GLN A 1 283 ? 24.072 24.310 2.880 1.00 29.28 283 GLN A O 1
ATOM 2175 N N . ASP A 1 284 ? 22.673 22.769 3.734 1.00 27.73 284 ASP A N 1
ATOM 2176 C CA . ASP A 1 284 ? 21.879 23.742 4.474 1.00 26.46 284 ASP A CA 1
ATOM 2177 C C . ASP A 1 284 ? 22.248 23.809 5.952 1.00 26.54 284 ASP A C 1
ATOM 2178 O O . ASP A 1 284 ? 21.477 24.353 6.749 1.00 26.47 284 ASP A O 1
ATOM 2183 N N . GLY A 1 285 ? 23.405 23.272 6.331 1.00 28.30 285 GLY A N 1
ATOM 2184 C CA . GLY A 1 285 ? 23.923 23.430 7.675 1.00 26.64 285 GLY A CA 1
ATOM 2185 C C . GLY A 1 285 ? 23.264 22.590 8.744 1.00 25.74 285 GLY A C 1
ATOM 2186 O O . GLY A 1 285 ? 23.475 22.858 9.931 1.00 26.08 285 GLY A O 1
ATOM 2187 N N . ARG A 1 286 ? 22.480 21.577 8.375 1.00 26.51 286 ARG A N 1
ATOM 2188 C CA . ARG A 1 286 ? 21.836 20.760 9.397 1.00 26.51 286 ARG A CA 1
ATOM 2189 C C . ARG A 1 286 ? 22.810 19.787 10.051 1.00 25.66 286 ARG A C 1
ATOM 2190 O O . ARG A 1 286 ? 22.711 19.530 11.256 1.00 26.52 286 ARG A O 1
ATOM 2198 N N . PHE A 1 287 ? 23.744 19.219 9.286 1.00 25.17 287 PHE A N 1
ATOM 2199 C CA . PHE A 1 287 ? 24.750 18.359 9.898 1.00 24.45 287 PHE A CA 1
ATOM 2200 C C . PHE A 1 287 ? 25.648 19.148 10.842 1.00 26.35 287 PHE A C 1
ATOM 2201 O O . PHE A 1 287 ? 25.926 18.707 11.963 1.00 24.87 287 PHE A O 1
ATOM 2209 N N . THR A 1 288 ? 26.134 20.308 10.390 1.00 25.43 288 THR A N 1
ATOM 2210 C CA . THR A 1 288 ? 26.975 21.146 11.242 1.00 25.66 288 THR A CA 1
ATOM 2211 C C . THR A 1 288 ? 26.287 21.469 12.562 1.00 26.38 288 THR A C 1
ATOM 2212 O O . THR A 1 288 ? 26.915 21.403 13.626 1.00 28.70 288 THR A O 1
ATOM 2216 N N . LYS A 1 289 ? 24.995 21.791 12.491 1.00 26.96 289 LYS A N 1
ATOM 2217 C CA . LYS A 1 289 ? 24.213 22.095 13.716 1.00 25.16 289 LYS A CA 1
ATOM 2218 C C . LYS A 1 289 ? 24.194 20.845 14.601 1.00 25.45 289 LYS A C 1
ATOM 2219 O O . LYS A 1 289 ? 24.372 20.983 15.816 1.00 25.88 289 LYS A O 1
ATOM 2225 N N . GLU A 1 290 ? 23.988 19.672 13.999 1.00 24.47 290 GLU A N 1
ATOM 2226 C CA . GLU A 1 290 ? 23.977 18.429 14.762 1.00 24.44 290 GLU A CA 1
ATOM 2227 C C . GLU A 1 290 ? 25.333 18.165 15.405 1.00 25.17 290 GLU A C 1
ATOM 2228 O O . GLU A 1 290 ? 25.407 17.751 16.566 1.00 26.52 290 GLU A O 1
ATOM 2234 N N . TRP A 1 291 ? 26.414 18.403 14.659 1.00 26.47 291 TRP A N 1
ATOM 2235 C CA . TRP A 1 291 ? 27.759 18.126 15.158 1.00 24.45 291 TRP A CA 1
ATOM 2236 C C . TRP A 1 291 ? 28.175 19.129 16.226 1.00 32.04 291 TRP A C 1
ATOM 2237 O O . TRP A 1 291 ? 28.844 18.764 17.198 1.00 26.17 291 TRP A O 1
ATOM 2248 N N . ALA A 1 292 ? 27.784 20.393 16.074 1.00 24.48 292 ALA A N 1
ATOM 2249 C CA . ALA A 1 292 ? 28.080 21.376 17.111 1.00 26.58 292 ALA A CA 1
ATOM 2250 C C . ALA A 1 292 ? 27.341 21.057 18.405 1.00 27.34 292 ALA A C 1
ATOM 2251 O O . ALA A 1 292 ? 27.875 21.272 19.501 1.00 27.89 292 ALA A O 1
ATOM 2253 N N . LEU A 1 293 ? 26.106 20.566 18.298 1.00 28.29 293 LEU A N 1
ATOM 2254 C CA . LEU A 1 293 ? 25.338 20.206 19.484 1.00 26.99 293 LEU A CA 1
ATOM 2255 C C . LEU A 1 293 ? 25.837 18.919 20.130 1.00 27.16 293 LEU A C 1
ATOM 2256 O O . LEU A 1 293 ? 25.699 18.752 21.343 1.00 29.82 293 LEU A O 1
ATOM 2261 N N . GLU A 1 294 ? 26.405 17.998 19.351 1.00 27.71 294 GLU A N 1
ATOM 2262 C CA . GLU A 1 294 ? 27.024 16.815 19.942 1.00 30.38 294 GLU A CA 1
ATOM 2263 C C . GLU A 1 294 ? 28.144 17.196 20.902 1.00 29.25 294 GLU A C 1
ATOM 2264 O O . GLU A 1 294 ? 28.319 16.566 21.953 1.00 30.88 294 GLU A O 1
ATOM 2270 N N . ASN A 1 295 ? 28.908 18.228 20.556 1.00 29.94 295 ASN A N 1
ATOM 2271 C CA . ASN A 1 295 ? 30.033 18.668 21.372 1.00 28.80 295 ASN A CA 1
ATOM 2272 C C . ASN A 1 295 ? 29.561 19.428 22.604 1.00 28.42 295 ASN A C 1
ATOM 2273 O O . ASN A 1 295 ? 30.031 19.173 23.717 1.00 29.36 295 ASN A O 1
ATOM 2278 N N . ILE A 1 296 ? 28.648 20.381 22.417 1.00 27.83 296 ILE A N 1
ATOM 2279 C CA . ILE A 1 296 ? 28.088 21.119 23.544 1.00 26.62 296 ILE A CA 1
ATOM 2280 C C . ILE A 1 296 ? 27.404 20.171 24.520 1.00 27.90 296 ILE A C 1
ATOM 2281 O O . ILE A 1 296 ? 27.410 20.403 25.734 1.00 28.71 296 ILE A O 1
ATOM 2286 N N . SER A 1 297 ? 26.828 19.080 24.014 1.00 28.83 297 SER A N 1
ATOM 2287 C CA . SER A 1 297 ? 26.124 18.114 24.848 1.00 27.46 297 SER A CA 1
ATOM 2288 C C . SER A 1 297 ? 27.049 17.135 25.561 1.00 28.05 297 SER A C 1
ATOM 2289 O O . SER A 1 297 ? 26.588 16.413 26.449 1.00 28.83 297 SER A O 1
ATOM 2292 N N . GLY A 1 298 ? 28.320 17.068 25.195 1.00 29.30 298 GLY A N 1
ATOM 2293 C CA . GLY A 1 298 ? 29.253 16.208 25.892 1.00 28.37 298 GLY A CA 1
ATOM 2294 C C . GLY A 1 298 ? 29.623 14.914 25.200 1.00 28.01 298 GLY A C 1
ATOM 2295 O O . GLY A 1 298 ? 30.223 14.048 25.843 1.00 27.43 298 GLY A O 1
ATOM 2296 N N . LYS A 1 299 ? 29.279 14.751 23.923 1.00 27.97 299 LYS A N 1
ATOM 2297 C CA . LYS A 1 299 ? 29.688 13.591 23.122 1.00 28.31 299 LYS A CA 1
ATOM 2298 C C . LYS A 1 299 ? 29.236 12.263 23.728 1.00 28.50 299 LYS A C 1
ATOM 2299 O O . LYS A 1 299 ? 29.912 11.245 23.579 1.00 29.50 299 LYS A O 1
ATOM 2305 N N . ALA A 1 300 ? 28.095 12.250 24.413 1.00 27.20 300 ALA A N 1
ATOM 2306 C CA . ALA A 1 300 ? 27.590 11.001 24.970 1.00 27.25 300 ALA A CA 1
ATOM 2307 C C . ALA A 1 300 ? 27.176 10.032 23.868 1.00 27.55 300 ALA A C 1
ATOM 2308 O O . ALA A 1 300 ? 27.467 8.831 23.944 1.00 29.07 300 ALA A O 1
ATOM 2310 N N . HIS A 1 301 ? 26.498 10.540 22.838 1.00 27.80 301 HIS A N 1
ATOM 2311 C CA . HIS A 1 301 ? 26.103 9.701 21.711 1.00 27.50 301 HIS A CA 1
ATOM 2312 C C . HIS A 1 301 ? 27.325 9.174 20.974 1.00 28.03 301 HIS A C 1
ATOM 2313 O O . HIS A 1 301 ? 27.442 7.970 20.726 1.00 28.08 301 HIS A O 1
ATOM 2320 N N . LEU A 1 302 ? 28.252 10.067 20.624 1.00 26.77 302 LEU A N 1
ATOM 2321 C CA . LEU A 1 302 ? 29.464 9.648 19.926 1.00 27.23 302 LEU A CA 1
ATOM 2322 C C . LEU A 1 302 ? 30.258 8.628 20.733 1.00 27.64 302 LEU A C 1
ATOM 2323 O O . LEU A 1 302 ? 30.682 7.596 20.199 1.00 28.85 302 LEU A O 1
ATOM 2328 N N . ASN A 1 303 ? 30.492 8.912 22.016 1.00 28.41 303 ASN A N 1
ATOM 2329 C CA . ASN A 1 303 ? 31.283 8.005 22.840 1.00 26.41 303 ASN A CA 1
ATOM 2330 C C . ASN A 1 303 ? 30.594 6.655 22.995 1.00 27.95 303 ASN A C 1
ATOM 2331 O O . ASN A 1 303 ? 31.260 5.614 23.036 1.00 28.81 303 ASN A O 1
ATOM 2336 N N . SER A 1 304 ? 29.263 6.650 23.075 1.00 29.21 304 SER A N 1
ATOM 2337 C CA . SER A 1 304 ? 28.543 5.384 23.141 1.00 27.98 304 SER A CA 1
ATOM 2338 C C . SER A 1 304 ? 28.698 4.599 21.845 1.00 28.35 304 SER A C 1
ATOM 2339 O O . SER A 1 304 ? 28.857 3.374 21.876 1.00 28.61 304 SER A O 1
ATOM 2342 N N . MET A 1 305 ? 28.655 5.285 20.698 1.00 28.10 305 MET A N 1
ATOM 2343 C CA . MET A 1 305 ? 28.874 4.610 19.421 1.00 27.92 305 MET A CA 1
ATOM 2344 C C . MET A 1 305 ? 30.295 4.067 19.321 1.00 28.72 305 MET A C 1
ATOM 2345 O O . MET A 1 305 ? 30.512 2.984 18.764 1.00 29.50 305 MET A O 1
ATOM 2350 N N . ARG A 1 306 ? 31.274 4.804 19.852 1.00 28.78 306 ARG A N 1
ATOM 2351 C CA . ARG A 1 306 ? 32.641 4.297 19.910 1.00 29.40 306 ARG A CA 1
ATOM 2352 C C . ARG A 1 306 ? 32.719 3.004 20.711 1.00 29.86 306 ARG A C 1
ATOM 2353 O O . ARG A 1 306 ? 33.444 2.075 20.335 1.00 30.38 306 ARG A O 1
ATOM 2361 N N . ARG A 1 307 ? 31.987 2.927 21.824 1.00 29.50 307 ARG A N 1
ATOM 2362 C CA . ARG A 1 307 ? 32.045 1.730 22.654 1.00 30.12 307 ARG A CA 1
ATOM 2363 C C . ARG A 1 307 ? 31.387 0.539 21.965 1.00 31.44 307 ARG A C 1
ATOM 2364 O O . ARG A 1 307 ? 31.879 -0.591 22.062 1.00 34.13 307 ARG A O 1
ATOM 2372 N N . ILE A 1 308 ? 30.271 0.764 21.270 1.00 30.13 308 ILE A N 1
ATOM 2373 C CA . ILE A 1 308 ? 29.593 -0.341 20.600 1.00 31.69 308 ILE A CA 1
ATOM 2374 C C . ILE A 1 308 ? 30.426 -0.850 19.428 1.00 31.39 308 ILE A C 1
ATOM 2375 O O . ILE A 1 308 ? 30.461 -2.054 19.147 1.00 33.31 308 ILE A O 1
ATOM 2380 N N . GLU A 1 309 ? 31.109 0.055 18.725 1.00 29.39 309 GLU A N 1
ATOM 2381 C CA . GLU A 1 309 ? 31.983 -0.369 17.637 1.00 30.64 309 GLU A CA 1
ATOM 2382 C C . GLU A 1 309 ? 33.077 -1.305 18.138 1.00 31.65 309 GLU A C 1
ATOM 2383 O O . GLU A 1 309 ? 33.375 -2.318 17.497 1.00 34.20 309 GLU A O 1
ATOM 2389 N N . SER A 1 310 ? 33.685 -0.982 19.283 1.00 31.61 310 SER A N 1
ATOM 2390 C CA . SER A 1 310 ? 34.787 -1.779 19.810 1.00 31.64 310 SER A CA 1
ATOM 2391 C C . SER A 1 310 ? 34.332 -3.146 20.299 1.00 33.18 310 SER A C 1
ATOM 2392 O O . SER A 1 310 ? 35.170 -4.033 20.493 1.00 36.59 310 SER A O 1
ATOM 2395 N N . GLU A 1 311 ? 33.035 -3.342 20.509 1.00 33.40 311 GLU A N 1
ATOM 2396 C CA . GLU A 1 311 ? 32.518 -4.628 20.949 1.00 33.11 311 GLU A CA 1
ATOM 2397 C C . GLU A 1 311 ? 32.069 -5.509 19.794 1.00 32.50 311 GLU A C 1
ATOM 2398 O O . GLU A 1 311 ? 31.553 -6.605 20.037 1.00 32.73 311 GLU A O 1
ATOM 2404 N N . LEU A 1 312 ? 32.243 -5.058 18.555 1.00 33.65 312 LEU A N 1
ATOM 2405 C CA . LEU A 1 312 ? 31.903 -5.882 17.406 1.00 35.31 312 LEU A CA 1
ATOM 2406 C C . LEU A 1 312 ? 32.827 -7.090 17.325 1.00 36.70 312 LEU A C 1
ATOM 2407 O O . LEU A 1 312 ? 34.031 -6.991 17.578 1.00 38.85 312 LEU A O 1
ATOM 2412 N N . LEU A 1 313 ? 32.248 -8.240 16.976 1.00 36.23 313 LEU A N 1
ATOM 2413 C CA . LEU A 1 313 ? 33.041 -9.451 16.815 1.00 38.11 313 LEU A CA 1
ATOM 2414 C C . LEU A 1 313 ? 34.061 -9.307 15.692 1.00 37.67 313 LEU A C 1
ATOM 2415 O O . LEU A 1 313 ? 35.153 -9.880 15.771 1.00 40.91 313 LEU A O 1
ATOM 2420 N N . ILE A 1 314 ? 33.730 -8.547 14.648 1.00 38.13 314 ILE A N 1
ATOM 2421 C CA . ILE A 1 314 ? 34.671 -8.325 13.551 1.00 38.06 314 ILE A CA 1
ATOM 2422 C C . ILE A 1 314 ? 35.968 -7.716 14.071 1.00 43.40 314 ILE A C 1
ATOM 2423 O O . ILE A 1 314 ? 37.064 -8.081 13.627 1.00 43.18 314 ILE A O 1
ATOM 2428 N N . GLU A 1 315 ? 35.868 -6.806 15.040 1.00 47.57 315 GLU A N 1
ATOM 2429 C CA . GLU A 1 315 ? 37.061 -6.163 15.571 1.00 48.26 315 GLU A CA 1
ATOM 2430 C C . GLU A 1 315 ? 37.836 -7.094 16.490 1.00 49.79 315 GLU A C 1
ATOM 2431 O O . GLU A 1 315 ? 39.065 -6.994 16.576 1.00 50.38 315 GLU A O 1
ATOM 2437 N N . GLU A 1 316 ? 37.147 -8.006 17.175 1.00 46.30 316 GLU A N 1
ATOM 2438 C CA . GLU A 1 316 ? 37.852 -9.002 17.974 1.00 47.09 316 GLU A CA 1
ATOM 2439 C C . GLU A 1 316 ? 38.632 -9.959 17.082 1.00 48.83 316 GLU A C 1
ATOM 2440 O O . GLU A 1 316 ? 39.859 -10.064 17.186 1.00 49.57 316 GLU A O 1
ATOM 2446 N N . VAL A 1 317 ? 37.928 -10.676 16.201 1.00 47.18 317 VAL A N 1
ATOM 2447 C CA . VAL A 1 317 ? 38.591 -11.609 15.293 1.00 46.32 317 VAL A CA 1
ATOM 2448 C C . VAL A 1 317 ? 39.527 -10.868 14.350 1.00 46.06 317 VAL A C 1
ATOM 2449 O O . VAL A 1 317 ? 40.578 -11.396 13.966 1.00 46.99 317 VAL A O 1
ATOM 2453 N N . GLY A 1 318 ? 39.180 -9.638 13.973 1.00 46.66 318 GLY A N 1
ATOM 2454 C CA . GLY A 1 318 ? 40.099 -8.842 13.177 1.00 45.95 318 GLY A CA 1
ATOM 2455 C C . GLY A 1 318 ? 41.416 -8.595 13.888 1.00 49.53 318 GLY A C 1
ATOM 2456 O O . GLY A 1 318 ? 42.490 -8.826 13.329 1.00 48.27 318 GLY A O 1
ATOM 2457 N N . ALA A 1 319 ? 41.348 -8.137 15.141 1.00 52.60 319 ALA A N 1
ATOM 2458 C CA . ALA A 1 319 ? 42.563 -7.813 15.882 1.00 53.67 319 ALA A CA 1
ATOM 2459 C C . ALA A 1 319 ? 43.416 -9.051 16.128 1.00 53.50 319 ALA A C 1
ATOM 2460 O O . ALA A 1 319 ? 44.649 -8.978 16.099 1.00 54.09 319 ALA A O 1
ATOM 2462 N N . LYS A 1 320 ? 42.780 -10.198 16.373 1.00 60.47 320 LYS A N 1
ATOM 2463 C CA . LYS A 1 320 ? 43.541 -11.404 16.684 1.00 60.90 320 LYS A CA 1
ATOM 2464 C C . LYS A 1 320 ? 44.340 -11.889 15.479 1.00 62.57 320 LYS A C 1
ATOM 2465 O O . LYS A 1 320 ? 45.465 -12.376 15.632 1.00 62.85 320 LYS A O 1
ATOM 2471 N N . LEU A 1 321 ? 43.783 -11.763 14.275 1.00 55.71 321 LEU A N 1
ATOM 2472 C CA . LEU A 1 321 ? 44.496 -12.201 13.081 1.00 51.46 321 LEU A CA 1
ATOM 2473 C C . LEU A 1 321 ? 45.598 -11.221 12.699 1.00 51.85 321 LEU A C 1
ATOM 2474 O O . LEU A 1 321 ? 46.663 -11.633 12.227 1.00 49.40 321 LEU A O 1
ATOM 2479 N N . ARG A 1 322 ? 45.371 -9.926 12.908 1.00 50.18 322 ARG A N 1
ATOM 2480 C CA . ARG A 1 322 ? 46.382 -8.932 12.578 1.00 50.40 322 ARG A CA 1
ATOM 2481 C C . ARG A 1 322 ? 47.564 -8.961 13.537 1.00 51.86 322 ARG A C 1
ATOM 2482 O O . ARG A 1 322 ? 48.633 -8.451 13.191 1.00 51.93 322 ARG A O 1
ATOM 2490 N N . LYS A 1 323 ? 47.397 -9.529 14.732 1.00 51.55 323 LYS A N 1
ATOM 2491 C CA . LYS A 1 323 ? 48.485 -9.616 15.700 1.00 52.00 323 LYS A CA 1
ATOM 2492 C C . LYS A 1 323 ? 49.365 -10.839 15.465 1.00 54.08 323 LYS A C 1
ATOM 2493 O O . LYS A 1 323 ? 50.595 -10.725 15.454 1.00 53.48 323 LYS A O 1
ATOM 2499 N N . MET A 1 324 ? 48.748 -12.007 15.279 1.00 54.06 324 MET A N 1
ATOM 2500 C CA . MET A 1 324 ? 49.506 -13.243 15.117 1.00 54.52 324 MET A CA 1
ATOM 2501 C C . MET A 1 324 ? 50.447 -13.167 13.921 1.00 55.39 324 MET A C 1
ATOM 2502 O O . MET A 1 324 ? 51.599 -13.614 13.999 1.00 55.48 324 MET A O 1
ATOM 2507 N N . CYS A 1 325 ? 49.975 -12.603 12.808 1.00 52.31 325 CYS A N 1
ATOM 2508 C CA . CYS A 1 325 ? 50.804 -12.424 11.622 1.00 51.69 325 CYS A CA 1
ATOM 2509 C C . CYS A 1 325 ? 51.750 -11.238 11.737 1.00 53.01 325 CYS A C 1
ATOM 2510 O O . CYS A 1 325 ? 52.636 -11.092 10.887 1.00 54.12 325 CYS A O 1
ATOM 2513 N N . GLY A 1 326 ? 51.593 -10.397 12.755 1.00 53.71 326 GLY A N 1
ATOM 2514 C CA . GLY A 1 326 ? 52.476 -9.262 12.926 1.00 51.66 326 GLY A CA 1
ATOM 2515 C C . GLY A 1 326 ? 52.096 -8.031 12.137 1.00 53.17 326 GLY A C 1
ATOM 2516 O O . GLY A 1 326 ? 52.968 -7.216 11.820 1.00 55.68 326 GLY A O 1
ATOM 2517 N N . LEU A 1 327 ? 50.804 -7.839 11.871 1.00 51.54 327 LEU A N 1
ATOM 2518 C CA . LEU A 1 327 ? 50.378 -6.631 11.117 1.00 50.88 327 LEU A CA 1
ATOM 2519 C C . LEU A 1 327 ? 49.976 -5.529 12.104 1.00 52.12 327 LEU A C 1
ATOM 2520 O O . LEU A 1 327 ? 49.811 -4.380 11.670 1.00 51.25 327 LEU A O 1
ATOM 2525 N N . GLN A 1 328 ? 49.843 -5.877 13.384 1.00 52.81 328 GLN A N 1
ATOM 2526 C CA . GLN A 1 328 ? 49.430 -4.916 14.394 1.00 55.66 328 GLN A CA 1
ATOM 2527 C C . GLN A 1 328 ? 50.084 -5.318 15.707 1.00 60.20 328 GLN A C 1
ATOM 2528 O O . GLN A 1 328 ? 49.977 -6.473 16.125 1.00 59.56 328 GLN A O 1
ATOM 2534 N N . LYS A 1 329 ? 50.773 -4.373 16.336 1.00 64.04 329 LYS A N 1
ATOM 2535 C CA . LYS A 1 329 ? 51.602 -4.671 17.495 1.00 67.02 329 LYS A CA 1
ATOM 2536 C C . LYS A 1 329 ? 50.793 -4.676 18.787 1.00 65.51 329 LYS A C 1
ATOM 2537 O O . LYS A 1 329 ? 51.354 -4.674 19.883 1.00 70.07 329 LYS A O 1
#

Nearest PDB structures (foldseek):
  7q03-assembly1_A  TM=1.003E+00  e=3.546E-62  Methanothermococcus thermolithotrophicus DSM 2095
  4kqw-assembly1_B  TM=9.902E-01  e=2.081E-42  Slackia exigua ATCC 700122
  8upq-assembly3_F-2  TM=9.897E-01  e=8.413E-41  Campylobacter jejuni
  4xeh-assembly1_A  TM=9.381E-01  e=1.114E-40  Ignisphaera aggregans DSM 17230
  1np3-assembly1_A  TM=9.314E-01  e=1.836E-39  Pseudomonas aeruginosa

Radius of gyration: 21.99 Å; Cα contacts (8 Å, |Δi|>4): 506; chains: 1; bounding box: 47×64×45 Å

InterPro domains:
  IPR000506 Ketol-acid reductoisomerase, C-terminal [PF01450] (184-325)
  IPR000506 Ketol-acid reductoisomerase, C-terminal [PS51851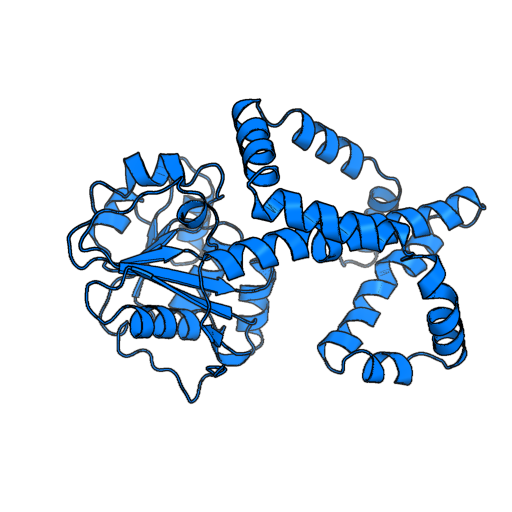] (183-328)
  IPR008927 6-phosphogluconate dehydrogenase-like, C-terminal domain superfamily [SSF48179] (184-325)
  IPR013023 Ketol-acid reductoisomerase [MF_00435] (2-329)
  IPR013023 Ketol-acid reductoisomerase [PTHR21371] (10-324)
  IPR013023 Ketol-acid reductoisomerase [TIGR00465] (15-329)
  IPR013116 Ketol-acid reductoisomerase, N-terminal [PF07991] (15-178)
  IPR013116 Ketol-acid reductoisomerase, N-terminal [PS51850] (2-182)
  IPR014359 Ketol-acid reductoisomerase, prokaryotic [PIRSF000116] (10-324)
  IPR036291 NAD(P)-binding domain superfamily [SSF51735] (2-183)

Secondary structure (DSSP, 8-state):
--EE-GGG--SGGGTT--EEEE--SHHHHHHHHHHHHTT--EEEEE-SSSSHHHHHHHTT--EEEHHHHHHH-SEEEE-S-GGGHHHHHHHHTGGG--TT-EEEES-SHHHHTTS--PPTT-EEEEEEESS-HHHHHHHHHTT----EEEEEEE-SSS-HHHHHHHHHHHHTGGGT-EEEE-HHHHHHHHHHHIIIIITHHHHHHHHHHHHHHHHTT--HHHHHIIIIIHHHHHHHHHHHHHHHHHHHHS-HHHHHHHHHHHHHHS-HHHHHHHHHHHHHHHTTHHHHHHHHHHHTTSHHHHHHHHHHHT-HHHHHHHHHHHHTTS--

Organism: NCBI:txid523845

Sequence (328 aa):
MKVFYDSDTTFDAVKDKTIAVIGYGSQGRAQSLNMKDSGLKVVVGLRPNGASWNKAKEDGHEVLSIEEAAEKADIIHILIPDEIQGDVYNKQIKPYLKEGKTLSFSHGYNIHYGYIVPPEGVNVVMVAPKSPGAMVRRTYEEGFGVPGLVCVEKDATGDALDIALGMAKGVGLTRAGVIQTTFREETETDLFGEQAVLCGGVTELIKAGFETLVEAGYSPEMAYFETCHELKLIIDLIYQKGFAGMWNDVSNTAEYGGLTRRSRVINEQSRQEMRKILKEIQDGRFTKEWALENISGKAHLNSMRRIESELLIEEVGAKLRKMCGLQK

Solvent-accessible surface area: 18766 Å² total; per-residue (Å²): 200,129,45,42,94,59,109,63,12,87,60,96,19,4,156,115,49,32,0,0,0,0,6,14,45,79,43,0,103,4,1,0,21,0,0,92,81,35,62,18,148,14,3,0,1,9,173,102,105,17,85,41,79,73,118,0,115,136,43,47,17,97,15,54,36,10,52,100,0,0,98,114,2,55,1,1,1,4,16,34,72,38,64,76,11,16,118,27,1,83,167,44,1,98,83,63,22,107,158,34,16,3,0,0,3,18,35,0,9,4,17,60,48,43,97,3,111,29,47,152,30,4,0,0,0,0,0,0,12,71,25,90,2,64,65,3,37,157,23,29,113,152,53,97,2,10,68,2,29,0,0,47,80,95,79,57,63,69,40,0,60,85,1,0,14,0,1,1,42,0,2,1,0,2,85,29,6,0,52,90,29,68,4,121,80,2,0,13,86,42,8,50,17,60,52,12,72,126,80,33,27,54,59,102,89,29,44,57,26,4,74,92,56,39,151,68,68,135,43,38,79,134,2,8,98,116,31,33,64,77,52,132,98,49,89,50,31,51,154,124,145,25,126,69,12,16,47,129,110,25,66,123,117,52,52,148,27,28,79,53,125,126,81,165,86,84,58,106,132,38,140,91,75,57,140,107,48,61,106,66,0,79,69,22,120,54,8,136,120,63,27,93,28,36,144,81,49,54,69,114,38,72,47,89,138,133,95,77,80,115,37,80,14,75,85,11,0,21,123,42,59,115,185,94,40,121,63,218

B-factor: mean 45.88, std 16.21, range [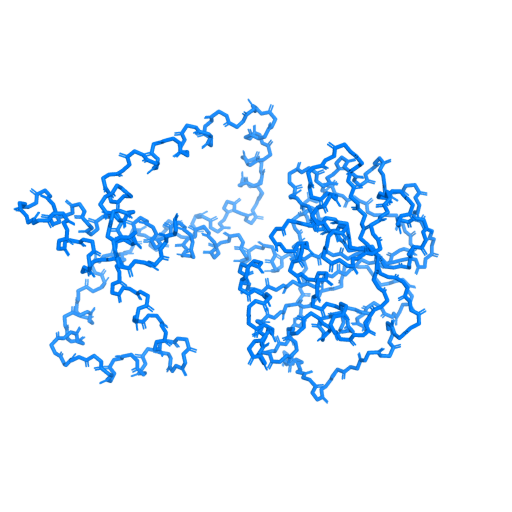23.36, 129.52]

Foldseek 3Di:
DDWFAPVRADLVLQPPWEEEQEDCPLQSVLLQVLLVVLVGRYAYAYDPVDDCLVVVVVVPHNYDHLLVSLQRGQEYEYDDDLLCCLVCCVPRHLVNDDQNGEYEYQALVCVVVPSDDHDPNYWYKYKHFPDTSVCQRVCVVVVAGGAIEIETDDDRPVCRRNNSRNSNVSSRNSRVIYYYDYNLVRHLVSQLCCCLPVPPPLVVQLVVQLVVVVVVPDDSLVSLCPRPVCVVVQVVQCVVPNPVSSLVVDDPVVNVVCVPCVCVVCDVVSVVVSVVSSVCSNVCVVVVVVSVCVVVPVPVVVVVVVVVCPDVSNVSVVVVCPVVVVDD